Protein AF-0000000074486504 (afdb_homodimer)

Organism: Spizellomyces punctatus (strain DAOM BR117) (NCBI:txid645134)

Radius of gyration: 18.87 Å; Cα contacts (8 Å, |Δi|>4): 746; chains: 2; bounding box: 48×50×48 Å

Foldseek 3Di:
DDDDCVPDAAQEDEDEWQDVVQQVCCCCVLVNKDFLAKDDDVVQQKIKTKIAPPDDPCSSPDDRVSSVVVSRPDHGIYIYMYRPPSNPDPPNPFDDQQPDPVHDHAAEEDADAALQVSVVSNVVVPWAWPAHQPDDDHHQKTWTAGPRGHIYIYHHPPD/DDDDCVPDAAQEDEDEWQDVVQQVCCCCVLVNKDFLAKDDDVVQQKIKTKIAPPDDPCSSPDDRVSSVVVSRPDHGIYIYMYRPPSNPDPPNPFDDQQPDPVHDHAAEEDADAALQVSVVSNVVVPWAWPAHQPDDDHHQKTWTAGPRGHIYIYHHPPD

InterPro domains:
  IPR004360 Glyoxalase/fosfomycin resistance/dioxygenase domain [PF00903] (10-154)
  IPR004361 Glyoxalase I [TIGR00068] (10-156)
  IPR018146 Glyoxalase I, conserved site [PS00934] (12-33)
  IPR029068 Glyoxalase/Bleomycin resistance protein/Dihydroxybiphenyl dioxygenase [G3DSA:3.10.180.10] (1-157)
  IPR029068 Glyoxalase/Bleomycin resistance protein/Dihydroxybiphenyl dioxygenase [SSF54593] (7-155)
  IPR037523 Vicinal oxygen chelate (VOC), core domain [PS51819] (9-157)

Nearest PDB structures (foldseek):
  7wsz-assembly1_B  TM=8.919E-01  e=3.543E-24  Homo sapiens
  4x2a-assembly1_A  TM=8.991E-01  e=7.669E-24  Mus musculus
  4kyh-assembly1_A  TM=8.875E-01  e=1.283E-23  Mus musculus
  1bh5-assembly1_B  TM=8.960E-01  e=2.777E-23  Homo sapiens
  7vq6-assembly1_A  TM=9.100E-01  e=8.965E-22  Gossypium hirsutum

Structure (mmCIF, N/CA/C/O backbone):
data_AF-0000000074486504-model_v1
#
loop_
_entity.id
_entity.type
_entity.pdbx_description
1 polymer 'lactoylglutathione lyase'
#
loop_
_atom_site.group_PDB
_atom_site.id
_atom_site.type_symbol
_atom_site.label_atom_id
_atom_site.label_alt_id
_atom_site.label_comp_id
_atom_site.label_asym_id
_atom_site.label_entity_id
_atom_site.label_seq_id
_atom_site.pdbx_PDB_ins_code
_atom_site.Cartn_x
_atom_site.Cartn_y
_atom_site.Cartn_z
_atom_site.occupancy
_atom_site.B_iso_or_equiv
_atom_site.auth_seq_id
_atom_site.auth_comp_id
_atom_site.auth_asym_id
_atom_site.auth_atom_id
_atom_site.pdbx_PDB_model_num
ATOM 1 N N . MET A 1 1 ? -18.547 7.516 21.516 1 66 1 MET A N 1
ATOM 2 C CA . MET A 1 1 ? -17.25 7.48 22.188 1 66 1 MET A CA 1
ATOM 3 C C . MET A 1 1 ? -16.156 8.023 21.266 1 66 1 MET A C 1
ATOM 5 O O . MET A 1 1 ? -16.312 8.039 20.047 1 66 1 MET A O 1
ATOM 9 N N . ALA A 1 2 ? -15.117 8.672 21.828 1 89.75 2 ALA A N 1
ATOM 10 C CA . ALA A 1 2 ? -14.039 9.328 21.094 1 89.75 2 ALA A CA 1
ATOM 11 C C . ALA A 1 2 ? -13.102 8.305 20.453 1 89.75 2 ALA A C 1
ATOM 13 O O . ALA A 1 2 ? -12.938 7.199 20.984 1 89.75 2 ALA A O 1
ATOM 14 N N . THR A 1 3 ? -12.82 8.328 19.188 1 96.44 3 THR A N 1
ATOM 15 C CA . THR A 1 3 ? -11.828 7.508 18.5 1 96.44 3 THR A CA 1
ATOM 16 C C . THR A 1 3 ? -10.422 7.883 18.938 1 96.44 3 THR A C 1
ATOM 18 O O . THR A 1 3 ? -10.188 9 19.406 1 96.44 3 THR A O 1
ATOM 21 N N . ASP A 1 4 ? -9.484 6.93 18.984 1 97.38 4 ASP A N 1
ATOM 22 C CA . ASP A 1 4 ? -8.086 7.148 19.328 1 97.38 4 ASP A CA 1
ATOM 23 C C . ASP A 1 4 ? -7.172 6.863 18.141 1 97.38 4 ASP A C 1
ATOM 25 O O . ASP A 1 4 ? -6.793 5.715 17.891 1 97.38 4 ASP A O 1
ATOM 29 N N . PRO A 1 5 ? -6.703 7.859 17.406 1 96.44 5 PRO A N 1
ATOM 30 C CA . PRO A 1 5 ? -5.906 7.68 16.188 1 96.44 5 PRO A CA 1
ATOM 31 C C . PRO A 1 5 ? -4.609 6.91 16.438 1 96.44 5 PRO A C 1
ATOM 33 O O . PRO A 1 5 ? -4.059 6.301 15.516 1 96.44 5 PRO A O 1
ATOM 36 N N . SER A 1 6 ? -4.125 6.879 17.641 1 95.12 6 SER A N 1
ATOM 37 C CA . SER A 1 6 ? -2.889 6.164 17.938 1 95.12 6 SER A CA 1
ATOM 38 C C . SER A 1 6 ? -3.082 4.652 17.828 1 95.12 6 SER A C 1
ATOM 40 O O . SER A 1 6 ? -2.107 3.898 17.797 1 95.12 6 SER A O 1
ATOM 42 N N . THR A 1 7 ? -4.328 4.203 17.734 1 96.62 7 THR A N 1
ATOM 43 C CA . THR A 1 7 ? -4.613 2.777 17.641 1 96.62 7 THR A CA 1
ATOM 44 C C . THR A 1 7 ? -4.855 2.367 16.188 1 96.62 7 THR A C 1
ATOM 46 O O . THR A 1 7 ? -5.059 1.186 15.898 1 96.62 7 THR A O 1
ATOM 49 N N . TYR A 1 8 ? -4.91 3.354 15.281 1 98.56 8 TYR A N 1
ATOM 50 C CA . TYR A 1 8 ? -5.156 3.049 13.875 1 98.56 8 TYR A CA 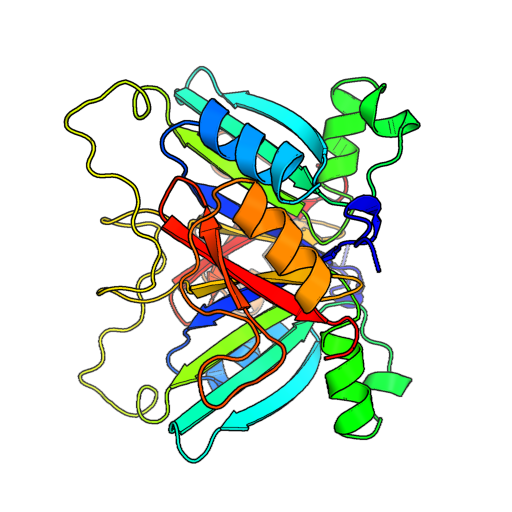1
ATOM 51 C C . TYR A 1 8 ? -4.016 2.221 13.289 1 98.56 8 TYR A C 1
ATOM 53 O O . TYR A 1 8 ? -2.916 2.189 13.844 1 98.56 8 TYR A O 1
ATOM 61 N N . GLU A 1 9 ? -4.309 1.495 12.188 1 98.56 9 GLU A N 1
ATOM 62 C CA . GLU A 1 9 ? -3.303 0.695 11.492 1 98.56 9 GLU A CA 1
ATOM 63 C C . GLU A 1 9 ? -3.457 0.805 9.977 1 98.56 9 GLU A C 1
ATOM 65 O O . GLU A 1 9 ? -4.578 0.841 9.461 1 98.56 9 GLU A O 1
ATOM 70 N N . PHE A 1 10 ? -2.334 0.938 9.305 1 98.88 10 PHE A N 1
ATOM 71 C CA . PHE A 1 10 ? -2.328 0.818 7.852 1 98.88 10 PHE A CA 1
ATOM 72 C C . PHE A 1 10 ? -2.469 -0.639 7.426 1 98.88 10 PHE A C 1
ATOM 74 O O . PHE A 1 10 ? -1.497 -1.396 7.461 1 98.88 10 PHE A O 1
ATOM 81 N N . ASN A 1 11 ? -3.643 -0.985 6.957 1 98.88 11 ASN A N 1
ATOM 82 C CA . ASN A 1 11 ? -3.984 -2.391 6.758 1 98.88 11 ASN A CA 1
ATOM 83 C C . ASN A 1 11 ? -3.576 -2.873 5.371 1 98.88 11 ASN A C 1
ATOM 85 O O . ASN A 1 11 ? -2.795 -3.818 5.242 1 98.88 11 ASN A O 1
ATOM 89 N N . HIS A 1 12 ? -4.066 -2.186 4.359 1 98.94 12 HIS A N 1
ATOM 90 C CA . HIS A 1 12 ? -3.84 -2.812 3.061 1 98.94 12 HIS A CA 1
ATOM 91 C C . HIS A 1 12 ? -3.691 -1.766 1.962 1 98.94 12 HIS A C 1
ATOM 93 O O . HIS A 1 12 ? -4.035 -0.599 2.16 1 98.94 12 HIS A O 1
ATOM 99 N N . THR A 1 13 ? -3.111 -2.174 0.871 1 98.94 13 THR A N 1
ATOM 100 C CA . THR A 1 13 ? -3.078 -1.508 -0.426 1 98.94 13 THR A CA 1
ATOM 101 C C . THR A 1 13 ? -3.857 -2.309 -1.466 1 98.94 13 THR A C 1
ATOM 103 O O . THR A 1 13 ? -3.715 -3.529 -1.551 1 98.94 13 THR A O 1
ATOM 106 N N . MET A 1 14 ? -4.707 -1.582 -2.195 1 98.94 14 MET A N 1
ATOM 107 C CA . MET A 1 14 ? -5.543 -2.268 -3.178 1 98.94 14 MET A CA 1
ATOM 108 C C . MET A 1 14 ? -5.188 -1.825 -4.594 1 98.94 14 MET A C 1
ATOM 110 O O . MET A 1 14 ? -5.059 -0.63 -4.863 1 98.94 14 MET A O 1
ATOM 114 N N . TYR A 1 15 ? -4.914 -2.742 -5.484 1 98.88 15 TYR A N 1
ATOM 115 C CA . TYR A 1 15 ? -4.926 -2.414 -6.906 1 98.88 15 TYR A CA 1
ATOM 116 C C . TYR A 1 15 ? -5.629 -3.5 -7.711 1 98.88 15 TYR A C 1
ATOM 118 O O . TYR A 1 15 ? -5.809 -4.621 -7.23 1 98.88 15 TYR A O 1
ATOM 126 N N . ARG A 1 16 ? -6.117 -3.125 -8.859 1 98.94 16 ARG A N 1
ATOM 127 C CA . ARG A 1 16 ? -6.898 -3.979 -9.75 1 98.94 16 ARG A CA 1
ATOM 128 C C . ARG A 1 16 ? -5.992 -4.855 -10.609 1 98.94 16 ARG A C 1
ATOM 130 O O . ARG A 1 16 ? -4.938 -4.406 -11.062 1 98.94 16 ARG A O 1
ATOM 137 N N . VAL A 1 17 ? -6.453 -6.066 -10.844 1 98.88 17 VAL A N 1
ATOM 138 C CA . VAL A 1 17 ? -5.668 -6.984 -11.664 1 98.88 17 VAL A CA 1
ATOM 139 C C . VAL A 1 17 ? -6.551 -7.578 -12.766 1 98.88 17 VAL A C 1
ATOM 141 O O . VAL A 1 17 ? -7.754 -7.758 -12.57 1 98.88 17 VAL A O 1
ATOM 144 N N . LYS A 1 18 ? -5.961 -7.922 -13.844 1 98.56 18 LYS A N 1
ATOM 145 C CA . LYS A 1 18 ? -6.66 -8.43 -15.023 1 98.56 18 LYS A CA 1
ATOM 146 C C . LYS A 1 18 ? -7.086 -9.883 -14.82 1 98.56 18 LYS A C 1
ATOM 148 O O . LYS A 1 18 ? -8.25 -10.227 -15.039 1 98.56 18 LYS A O 1
ATOM 153 N N . ASP A 1 19 ? -6.16 -10.75 -14.477 1 98.56 19 ASP A N 1
ATOM 154 C CA . ASP A 1 19 ? -6.344 -12.188 -14.289 1 98.56 19 ASP A CA 1
ATOM 155 C C . ASP A 1 19 ? -5.922 -12.617 -12.883 1 98.56 19 ASP A C 1
ATOM 157 O O . ASP A 1 19 ? -4.727 -12.703 -12.586 1 98.56 19 ASP A O 1
ATOM 161 N N . PRO A 1 20 ? -6.855 -12.914 -12.023 1 98.62 20 PRO A N 1
ATOM 162 C CA . PRO A 1 20 ? -6.52 -13.219 -10.633 1 98.62 20 PRO A CA 1
ATOM 163 C C . PRO A 1 20 ? -5.707 -14.508 -10.484 1 98.62 20 PRO A C 1
ATOM 165 O O . PRO A 1 20 ? -4.922 -14.641 -9.547 1 98.62 20 PRO A O 1
ATOM 168 N N . LYS A 1 21 ? -5.891 -15.453 -11.391 1 98.62 21 LYS A N 1
ATOM 169 C CA . LYS A 1 21 ? -5.086 -16.672 -11.32 1 98.62 21 LYS A CA 1
ATOM 170 C C . LYS A 1 21 ? -3.602 -16.359 -11.484 1 98.62 21 LYS A C 1
ATOM 172 O O . LYS A 1 21 ? -2.771 -16.812 -10.695 1 98.62 21 LYS A O 1
ATOM 177 N N . ALA A 1 22 ? -3.271 -15.594 -12.539 1 98.5 22 ALA A N 1
ATOM 178 C CA . ALA A 1 22 ? -1.885 -15.203 -12.789 1 98.5 22 ALA A CA 1
ATOM 179 C C . ALA A 1 22 ? -1.323 -14.383 -11.633 1 98.5 22 ALA A C 1
ATOM 181 O O . ALA A 1 22 ? -0.19 -14.602 -11.203 1 98.5 22 ALA A O 1
ATOM 182 N N . SER A 1 23 ? -2.104 -13.453 -11.156 1 98.81 23 SER A N 1
ATOM 183 C CA . SER A 1 23 ? -1.636 -12.555 -10.109 1 98.81 23 SER A CA 1
ATOM 184 C C . SER A 1 23 ? -1.439 -13.297 -8.789 1 98.81 23 SER A C 1
ATOM 186 O O . SER A 1 23 ? -0.407 -13.148 -8.133 1 98.81 23 SER A O 1
ATOM 188 N N . VAL A 1 24 ? -2.41 -14.062 -8.398 1 98.88 24 VAL A N 1
ATOM 189 C CA . VAL A 1 24 ? -2.301 -14.797 -7.145 1 98.88 24 VAL A CA 1
ATOM 190 C C . VAL A 1 24 ? -1.122 -15.766 -7.215 1 98.88 24 VAL A C 1
ATOM 192 O O . VAL A 1 24 ? -0.376 -15.914 -6.242 1 98.88 24 VAL A O 1
ATOM 195 N N . ASP A 1 25 ? -0.947 -16.438 -8.359 1 98.69 25 ASP A N 1
ATOM 196 C CA . ASP A 1 25 ? 0.207 -17.312 -8.539 1 98.69 25 ASP A CA 1
ATOM 197 C C . ASP A 1 25 ? 1.514 -16.547 -8.352 1 98.69 25 ASP A C 1
ATOM 199 O O . ASP A 1 25 ? 2.422 -17.016 -7.664 1 98.69 25 ASP A O 1
ATOM 203 N N . PHE A 1 26 ? 1.629 -15.391 -8.93 1 98.88 26 PHE A N 1
ATOM 204 C CA . PHE A 1 26 ? 2.83 -14.578 -8.82 1 98.88 26 PHE A CA 1
ATOM 205 C C . PHE A 1 26 ? 3.115 -14.219 -7.367 1 98.88 26 PHE A C 1
ATOM 207 O O . PHE A 1 26 ? 4.215 -14.461 -6.867 1 98.88 26 PHE A O 1
ATOM 214 N N . TYR A 1 27 ? 2.164 -13.68 -6.648 1 98.88 27 TYR A N 1
ATOM 215 C CA . TYR A 1 27 ? 2.393 -13.141 -5.312 1 98.88 27 TYR A CA 1
ATOM 216 C C . TYR A 1 27 ? 2.586 -14.266 -4.297 1 98.88 27 TYR A C 1
ATOM 218 O O . TYR A 1 27 ? 3.275 -14.086 -3.291 1 98.88 27 TYR A O 1
ATOM 226 N N . THR A 1 28 ? 1.997 -15.445 -4.566 1 98.62 28 THR A N 1
ATOM 227 C CA . THR A 1 28 ? 2.154 -16.547 -3.619 1 98.62 28 THR A CA 1
ATOM 228 C C . THR A 1 28 ? 3.381 -17.375 -3.963 1 98.62 28 THR A C 1
ATOM 230 O O . THR A 1 28 ? 4.246 -17.594 -3.113 1 98.62 28 THR A O 1
ATOM 233 N N . GLN A 1 29 ? 3.562 -17.734 -5.246 1 98 29 GLN A N 1
ATOM 234 C CA . GLN A 1 29 ? 4.605 -18.672 -5.629 1 98 29 GLN A CA 1
ATOM 235 C C . GLN A 1 29 ? 5.934 -17.969 -5.863 1 98 29 GLN A C 1
ATOM 237 O O . GLN A 1 29 ? 6.996 -18.484 -5.512 1 98 29 GLN A O 1
ATOM 242 N N . LYS A 1 30 ? 5.855 -16.828 -6.449 1 97.94 30 LYS A N 1
ATOM 243 C CA . LYS A 1 30 ? 7.102 -16.125 -6.762 1 97.94 30 LYS A CA 1
ATOM 244 C C . LYS A 1 30 ? 7.539 -15.234 -5.605 1 97.94 30 LYS A C 1
ATOM 246 O O . LYS A 1 30 ? 8.719 -15.219 -5.234 1 97.94 30 LYS A O 1
ATOM 251 N N . LEU A 1 31 ? 6.609 -14.531 -4.93 1 98.5 31 LEU A N 1
ATOM 252 C CA . LEU A 1 31 ? 7.008 -13.57 -3.908 1 98.5 31 LEU A CA 1
ATOM 253 C C . LEU A 1 31 ? 6.848 -14.164 -2.512 1 98.5 31 LEU A C 1
ATOM 255 O O . LEU A 1 31 ? 7.348 -13.602 -1.534 1 98.5 31 LEU A O 1
ATOM 259 N N . GLY A 1 32 ? 6.07 -15.203 -2.4 1 98.31 32 GLY A N 1
ATOM 260 C CA . GLY A 1 32 ? 6.082 -15.93 -1.143 1 98.31 32 GLY A CA 1
ATOM 261 C C . GLY A 1 32 ? 4.961 -15.531 -0.206 1 98.31 32 GLY A C 1
ATOM 262 O O . GLY A 1 32 ? 4.941 -15.93 0.96 1 98.31 32 GLY A O 1
ATOM 263 N N . MET A 1 33 ? 3.992 -14.758 -0.625 1 98.75 33 MET A N 1
ATOM 264 C CA . MET A 1 33 ? 2.852 -14.414 0.219 1 98.75 33 MET A CA 1
ATOM 265 C C . MET A 1 33 ? 1.905 -15.602 0.363 1 98.75 33 MET A C 1
ATOM 267 O O . MET A 1 33 ? 2.01 -16.578 -0.382 1 98.75 33 MET A O 1
ATOM 271 N N . SER A 1 34 ? 1.036 -15.461 1.319 1 98.75 34 SER A N 1
ATOM 272 C CA . SER A 1 34 ? -0.093 -16.375 1.463 1 98.75 34 SER A CA 1
ATOM 273 C C . SER A 1 34 ? -1.41 -15.68 1.13 1 98.75 34 SER A C 1
ATOM 275 O O . SER A 1 34 ? -1.62 -14.523 1.503 1 98.75 34 SER A O 1
ATOM 277 N N . LEU A 1 35 ? -2.242 -16.375 0.415 1 98.75 35 LEU A N 1
ATOM 278 C CA . LEU A 1 35 ? -3.619 -15.914 0.267 1 98.75 35 LEU A CA 1
ATOM 279 C C . LEU A 1 35 ? -4.406 -16.141 1.553 1 98.75 35 LEU A C 1
ATOM 281 O O . LEU A 1 35 ? -4.617 -17.281 1.962 1 98.75 35 LEU A O 1
ATOM 285 N N . ILE A 1 36 ? -4.836 -15.125 2.211 1 98.81 36 ILE A N 1
ATOM 286 C CA . ILE A 1 36 ? -5.586 -15.234 3.457 1 98.81 36 ILE A CA 1
ATOM 287 C C . ILE A 1 36 ? -7.035 -15.617 3.156 1 98.81 36 ILE A C 1
ATOM 289 O O . ILE A 1 36 ? -7.578 -16.531 3.768 1 98.81 36 ILE A O 1
ATOM 293 N N . VAL A 1 37 ? -7.668 -14.859 2.195 1 98.81 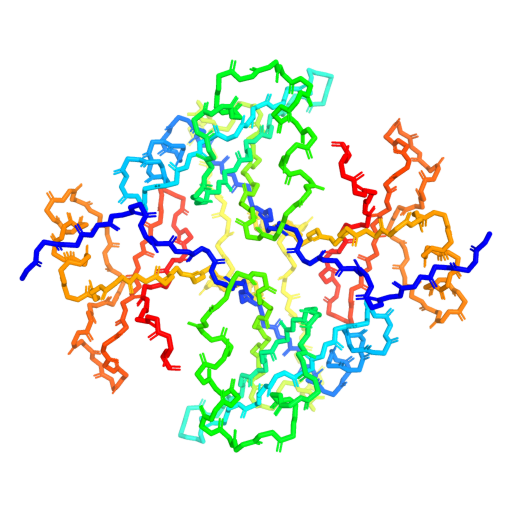37 VAL A N 1
ATOM 294 C CA . VAL A 1 37 ? -9.086 -15.07 1.931 1 98.81 37 VAL A CA 1
ATOM 295 C C . VAL A 1 37 ? -9.453 -14.461 0.58 1 98.81 37 VAL A C 1
ATOM 297 O O . VAL A 1 37 ? -8.859 -13.469 0.154 1 98.81 37 VAL A O 1
ATOM 300 N N . LYS A 1 38 ? -10.305 -15.07 -0.114 1 98.81 38 LYS A N 1
ATOM 301 C CA . LYS A 1 38 ? -11 -14.562 -1.292 1 98.81 38 LYS A CA 1
ATOM 302 C C . LYS A 1 38 ? -12.453 -14.227 -0.972 1 98.81 38 LYS A C 1
ATOM 304 O O . LYS A 1 38 ? -13.148 -15.016 -0.335 1 98.81 38 LYS A O 1
ATOM 309 N N . ILE A 1 39 ? -12.898 -13.07 -1.367 1 98.56 39 ILE A N 1
ATOM 310 C CA . ILE A 1 39 ? -14.281 -12.656 -1.17 1 98.56 39 ILE A CA 1
ATOM 311 C C . ILE A 1 39 ? -14.922 -12.336 -2.52 1 98.56 39 ILE A C 1
ATOM 313 O O . ILE A 1 39 ? -14.391 -11.531 -3.287 1 98.56 39 ILE A O 1
ATOM 317 N N . ASP A 1 40 ? -16.047 -12.906 -2.783 1 98.56 40 ASP A N 1
ATOM 318 C CA . ASP A 1 40 ? -16.781 -12.688 -4.027 1 98.56 40 ASP A CA 1
ATOM 319 C C . ASP A 1 40 ? -17.969 -11.75 -3.807 1 98.56 40 ASP A C 1
ATOM 321 O O . ASP A 1 40 ? -18.703 -11.898 -2.83 1 98.56 40 ASP A O 1
ATOM 325 N N . PHE A 1 41 ? -18.047 -10.805 -4.668 1 97.75 41 PHE A N 1
ATOM 326 C CA . PHE A 1 41 ? -19.219 -9.938 -4.742 1 97.75 41 PHE A CA 1
ATOM 327 C C . PHE A 1 41 ? -20 -10.188 -6.027 1 97.75 41 PHE A C 1
ATOM 329 O O . PHE A 1 41 ? -19.766 -9.523 -7.039 1 97.75 41 PHE A O 1
ATOM 336 N N . GLU A 1 42 ? -20.938 -11.016 -5.949 1 97.5 42 GLU A N 1
ATOM 337 C CA . GLU A 1 42 ? -21.609 -11.562 -7.121 1 97.5 42 GLU A CA 1
ATOM 338 C C . GLU A 1 42 ? -22.406 -10.477 -7.852 1 97.5 42 GLU A C 1
ATOM 340 O O . GLU A 1 42 ? -22.359 -10.383 -9.078 1 97.5 42 GLU A O 1
ATOM 345 N N . GLU A 1 43 ? -23.125 -9.703 -7.078 1 96.69 43 GLU A N 1
ATOM 346 C CA . GLU A 1 43 ? -23.969 -8.68 -7.684 1 96.69 43 GLU A CA 1
ATOM 347 C C . GLU A 1 43 ? -23.141 -7.641 -8.438 1 96.69 43 GLU A C 1
ATOM 349 O O . GLU A 1 43 ? -23.531 -7.203 -9.523 1 96.69 43 GLU A O 1
ATOM 354 N N . ALA A 1 44 ? -22.094 -7.285 -7.859 1 96.75 44 ALA A N 1
ATOM 355 C CA . ALA A 1 44 ? -21.234 -6.262 -8.453 1 96.75 44 ALA A CA 1
ATOM 356 C C . ALA A 1 44 ? -20.203 -6.887 -9.391 1 96.75 44 ALA A C 1
ATOM 358 O O . ALA A 1 44 ? -19.453 -6.176 -10.047 1 96.75 44 ALA A O 1
ATOM 359 N N . LYS A 1 45 ? -20.094 -8.156 -9.398 1 98.19 45 LYS A N 1
ATOM 360 C CA . LYS A 1 45 ? -19.281 -8.953 -10.312 1 98.19 45 LYS A CA 1
ATOM 361 C C . LYS A 1 45 ? -17.797 -8.641 -10.148 1 98.19 45 LYS A C 1
ATOM 363 O O . LYS A 1 45 ? -17.109 -8.336 -11.125 1 98.19 45 LYS A O 1
ATOM 368 N N . PHE A 1 46 ? -17.344 -8.766 -8.961 1 98.69 46 PHE A N 1
ATOM 369 C CA . PHE A 1 46 ? -15.914 -8.68 -8.719 1 98.69 46 PHE A CA 1
ATOM 370 C C . PHE A 1 46 ? -15.516 -9.531 -7.516 1 98.69 46 PHE A C 1
ATOM 372 O O . PHE A 1 46 ? -16.375 -9.961 -6.742 1 98.69 46 PHE A O 1
ATOM 379 N N . SER A 1 47 ? -14.227 -9.852 -7.414 1 98.88 47 SER A N 1
ATOM 380 C CA . SER A 1 47 ? -13.641 -10.602 -6.305 1 98.88 47 SER A CA 1
ATOM 381 C C . SER A 1 47 ? -12.461 -9.852 -5.695 1 98.88 47 SER A C 1
ATOM 383 O O . SER A 1 47 ? -11.75 -9.133 -6.398 1 98.88 47 SER A O 1
ATOM 385 N N . LEU A 1 48 ? -12.328 -10.062 -4.418 1 98.94 48 LEU A N 1
ATOM 386 C CA . LEU A 1 48 ? -11.18 -9.539 -3.686 1 98.94 48 LEU A CA 1
ATOM 387 C C . LEU A 1 48 ? -10.297 -10.672 -3.178 1 98.94 48 LEU A C 1
ATOM 389 O O . LEU A 1 48 ? -10.805 -11.688 -2.695 1 98.94 48 LEU A O 1
ATOM 393 N N . TYR A 1 49 ? -9.039 -10.547 -3.369 1 98.94 49 TYR A N 1
ATOM 394 C CA . TYR A 1 49 ? -8.031 -11.453 -2.834 1 98.94 49 TYR A CA 1
ATOM 395 C C . TYR A 1 49 ? -7.117 -10.734 -1.846 1 98.94 49 TYR A C 1
ATOM 397 O O . TYR A 1 49 ? -6.441 -9.766 -2.203 1 98.94 49 TYR A O 1
ATOM 405 N N . PHE A 1 50 ? -7.102 -11.148 -0.596 1 98.94 50 PHE A N 1
ATOM 406 C CA . PHE A 1 50 ? -6.246 -10.562 0.427 1 98.94 50 PHE A CA 1
ATOM 407 C C . PHE A 1 50 ? -5.047 -11.453 0.713 1 98.94 50 PHE A C 1
ATOM 409 O O . PHE A 1 50 ? -5.207 -12.617 1.077 1 98.94 50 PHE A O 1
ATOM 416 N N . LEU A 1 51 ? -3.84 -10.891 0.53 1 98.94 51 LEU A N 1
ATOM 417 C CA . LEU A 1 51 ? -2.598 -11.641 0.684 1 98.94 51 LEU A CA 1
ATOM 418 C C . LEU A 1 51 ? -1.676 -10.961 1.691 1 98.94 51 LEU A C 1
ATOM 420 O O . LEU A 1 51 ? -1.686 -9.734 1.821 1 98.94 51 LEU A O 1
ATOM 424 N N . ALA A 1 52 ? -0.866 -11.734 2.342 1 98.88 52 ALA A N 1
ATOM 425 C CA . ALA A 1 52 ? 0.111 -11.188 3.279 1 98.88 52 ALA A CA 1
ATOM 426 C C . ALA A 1 52 ? 1.244 -12.172 3.533 1 98.88 52 ALA A C 1
ATOM 428 O O . ALA A 1 52 ? 1.182 -13.328 3.094 1 98.88 52 ALA A O 1
ATOM 429 N N . TYR A 1 53 ? 2.285 -11.648 4.082 1 98.81 53 TYR A N 1
ATOM 430 C CA . TYR A 1 53 ? 3.363 -12.5 4.582 1 98.81 53 TYR A CA 1
ATOM 431 C C . TYR A 1 53 ? 3.098 -12.93 6.02 1 98.81 53 TYR A C 1
ATOM 433 O O . TYR A 1 53 ? 2.342 -12.273 6.742 1 98.81 53 TYR A O 1
ATOM 441 N N . GLY A 1 54 ? 3.766 -14.055 6.414 1 97.75 54 GLY A N 1
ATOM 442 C CA . GLY A 1 54 ? 3.777 -14.461 7.809 1 97.75 54 GLY A CA 1
ATOM 443 C C . GLY A 1 54 ? 2.418 -14.906 8.312 1 97.75 54 GLY A C 1
ATOM 444 O O . GLY A 1 54 ? 2.096 -14.719 9.492 1 97.75 54 GLY A O 1
ATOM 445 N N . VAL A 1 55 ? 1.557 -15.406 7.5 1 98.44 55 VAL A N 1
ATOM 446 C CA . VAL A 1 55 ? 0.241 -15.891 7.906 1 98.44 55 VAL A CA 1
ATOM 447 C C . VAL A 1 55 ? 0.378 -17.25 8.578 1 98.44 55 VAL A C 1
ATOM 449 O O . VAL A 1 55 ? 0.845 -18.219 7.965 1 98.44 55 VAL A O 1
ATOM 452 N N . PRO A 1 56 ? -0.074 -17.328 9.812 1 98.19 56 PRO A N 1
ATOM 453 C CA . PRO A 1 56 ? 0.06 -18.609 10.516 1 98.19 56 PRO A CA 1
ATOM 454 C C . PRO A 1 56 ? -0.728 -19.734 9.844 1 98.19 56 PRO A C 1
ATOM 456 O O . PRO A 1 56 ? -1.81 -19.5 9.305 1 98.19 56 PRO A O 1
ATOM 459 N N . LYS A 1 57 ? -0.168 -20.906 9.945 1 97.5 57 LYS A N 1
ATOM 460 C CA . LYS A 1 57 ? -0.841 -22.094 9.398 1 97.5 57 LYS A CA 1
ATOM 461 C C . LYS A 1 57 ? -2.238 -22.25 9.992 1 97.5 57 LYS A C 1
ATOM 463 O O . LYS A 1 57 ? -3.174 -22.641 9.297 1 97.5 57 LYS A O 1
ATOM 468 N N . SER A 1 58 ? -2.359 -21.953 11.273 1 98.38 58 SER A N 1
ATOM 469 C CA . SER A 1 58 ? -3.648 -22.062 11.953 1 98.38 58 SER A CA 1
ATOM 470 C C . SER A 1 58 ? -4.691 -21.156 11.312 1 98.38 58 SER A C 1
ATOM 472 O O . SER A 1 58 ? -5.875 -21.484 11.266 1 98.38 58 SER A O 1
ATOM 474 N N . ILE A 1 59 ? -4.277 -20.016 10.844 1 98.5 59 ILE A N 1
ATOM 475 C CA . ILE A 1 59 ? -5.188 -19.094 10.156 1 98.5 59 ILE A CA 1
ATOM 476 C C . ILE A 1 59 ? -5.504 -19.625 8.766 1 98.5 59 ILE A C 1
ATOM 478 O O . ILE A 1 59 ? -6.656 -19.594 8.32 1 98.5 59 ILE A O 1
ATOM 482 N N . GLN A 1 60 ? -4.48 -20.094 8.039 1 97.25 60 GLN A N 1
ATOM 483 C CA . GLN A 1 60 ? -4.656 -20.594 6.68 1 97.25 60 GLN A CA 1
ATOM 484 C C . GLN A 1 60 ? -5.664 -21.75 6.641 1 97.25 60 GLN A C 1
ATOM 486 O O . GLN A 1 60 ? -6.348 -21.938 5.633 1 97.25 60 GLN A O 1
ATOM 491 N N . GLU A 1 61 ? -5.793 -22.469 7.711 1 98.19 61 GLU A N 1
ATOM 492 C CA . GLU A 1 61 ? -6.676 -23.625 7.785 1 98.19 61 GLU A CA 1
ATOM 493 C C . GLU A 1 61 ? -7.973 -23.297 8.516 1 98.19 61 GLU A C 1
ATOM 495 O O . GLU A 1 61 ? -8.812 -24.172 8.727 1 98.19 61 GLU A O 1
ATOM 500 N N . ALA A 1 62 ? -8.133 -22.078 8.883 1 98.5 62 ALA A N 1
ATOM 501 C CA . ALA A 1 62 ? -9.281 -21.672 9.68 1 98.5 62 ALA A CA 1
ATOM 502 C C . ALA A 1 62 ? -10.516 -21.469 8.805 1 98.5 62 ALA A C 1
ATOM 504 O O . ALA A 1 62 ? -10.469 -21.703 7.594 1 98.5 62 ALA A O 1
ATOM 505 N N . SER A 1 63 ? -11.664 -21.109 9.484 1 98.62 63 SER A N 1
ATOM 506 C CA . SER A 1 63 ? -12.906 -20.828 8.781 1 98.62 63 SER A CA 1
ATOM 507 C C . SER A 1 63 ? -12.797 -19.562 7.938 1 98.62 63 SER A C 1
ATOM 509 O O . SER A 1 63 ? -11.914 -18.734 8.164 1 98.62 63 SER A O 1
ATOM 511 N N . PHE A 1 64 ? -13.633 -19.469 6.977 1 98.25 64 PHE A N 1
ATOM 512 C CA . PHE A 1 64 ? -13.719 -18.266 6.152 1 98.25 64 PHE A CA 1
ATOM 513 C C . PHE A 1 64 ? -13.781 -17.016 7.023 1 98.25 64 PHE A C 1
ATOM 515 O O . PHE A 1 64 ? -13.047 -16.047 6.793 1 98.25 64 PHE A O 1
ATOM 522 N N . GLU A 1 65 ? -14.609 -17.062 8.039 1 98.12 65 GLU A N 1
ATOM 523 C CA . GLU A 1 65 ? -14.82 -15.906 8.891 1 98.12 65 GLU A CA 1
ATOM 524 C C . GLU A 1 65 ? -13.547 -15.539 9.648 1 98.12 65 GLU A C 1
ATOM 526 O O . GLU A 1 65 ? -13.211 -14.359 9.781 1 98.12 65 GLU A O 1
ATOM 531 N N . GLU A 1 66 ? -12.883 -16.531 10.148 1 98.44 66 GLU A N 1
ATOM 532 C CA . GLU A 1 66 ? -11.633 -16.297 10.875 1 98.44 66 GLU A CA 1
ATOM 533 C C . GLU A 1 66 ? -10.562 -15.727 9.945 1 98.44 66 GLU A C 1
ATOM 535 O O . GLU A 1 66 ? -9.82 -14.812 10.336 1 98.44 66 GLU A O 1
ATOM 540 N N . ARG A 1 67 ? -10.461 -16.281 8.758 1 98.75 67 ARG A N 1
ATOM 541 C CA . ARG A 1 67 ? -9.5 -15.781 7.773 1 98.75 67 ARG A CA 1
ATOM 542 C C . ARG A 1 67 ? -9.82 -14.344 7.371 1 98.75 67 ARG A C 1
ATOM 544 O O . ARG A 1 67 ? -8.93 -13.5 7.289 1 98.75 67 ARG A O 1
ATOM 551 N N . ARG A 1 68 ? -11.094 -14.07 7.152 1 98.25 68 ARG A N 1
ATOM 552 C CA . ARG A 1 68 ? -11.523 -12.727 6.789 1 98.25 68 ARG A CA 1
ATOM 553 C C . ARG A 1 68 ? -11.164 -11.727 7.883 1 98.25 68 ARG A C 1
ATOM 555 O O . ARG A 1 68 ? -10.578 -10.672 7.602 1 98.25 68 ARG A O 1
ATOM 562 N N . LYS A 1 69 ? -11.531 -12.078 9.125 1 98.44 69 LYS A N 1
ATOM 563 C CA . LYS A 1 69 ? -11.227 -11.188 10.242 1 98.44 69 LYS A CA 1
ATOM 564 C C . LYS A 1 69 ? -9.727 -10.953 10.367 1 98.44 69 LYS A C 1
ATOM 566 O O . LYS A 1 69 ? -9.281 -9.844 10.648 1 98.44 69 LYS A O 1
ATOM 571 N N . TYR A 1 70 ? -8.961 -12 10.148 1 98.75 70 TYR A N 1
ATOM 572 C CA . TYR A 1 70 ? -7.508 -11.922 10.258 1 98.75 70 TYR A CA 1
ATOM 573 C C . TYR A 1 70 ? -6.938 -10.961 9.227 1 98.75 70 TYR A C 1
ATOM 575 O O . TYR A 1 70 ? -6.023 -10.188 9.523 1 98.75 70 TYR A O 1
ATOM 583 N N . ALA A 1 71 ? -7.492 -10.93 8 1 98.75 71 ALA A N 1
ATOM 584 C CA . ALA A 1 71 ? -7.016 -10.055 6.934 1 98.75 71 ALA A CA 1
ATOM 585 C C . ALA A 1 71 ? -7.117 -8.586 7.344 1 98.75 71 ALA A C 1
ATOM 587 O O . ALA A 1 71 ? -6.305 -7.762 6.926 1 98.75 71 ALA A O 1
ATOM 588 N N . PHE A 1 72 ? -8.102 -8.289 8.188 1 98.62 72 PHE A N 1
ATOM 589 C CA . PHE A 1 72 ? -8.352 -6.91 8.578 1 98.62 72 PHE A CA 1
ATOM 590 C C . PHE A 1 72 ? -7.895 -6.664 10.008 1 98.62 72 PHE A C 1
ATOM 592 O O . PHE A 1 72 ? -8.445 -5.809 10.703 1 98.62 72 PHE A O 1
ATOM 599 N N . SER A 1 73 ? -6.93 -7.418 10.484 1 98.19 73 SER A N 1
ATOM 600 C CA . SER A 1 73 ? -6.461 -7.273 11.859 1 98.19 73 SER A CA 1
ATOM 601 C C . SER A 1 73 ? -4.953 -7.055 11.914 1 98.19 73 SER A C 1
ATOM 603 O O . SER A 1 73 ? -4.336 -7.199 12.969 1 98.19 73 SER A O 1
ATOM 605 N N . ARG A 1 74 ? -4.379 -6.68 10.781 1 98.25 74 ARG A N 1
ATOM 606 C CA . ARG A 1 74 ? -2.928 -6.57 10.711 1 98.25 74 ARG A CA 1
ATOM 607 C C . ARG A 1 74 ? -2.51 -5.566 9.641 1 98.25 74 ARG A C 1
ATOM 609 O O . ARG A 1 74 ? -3.273 -5.281 8.711 1 98.25 74 ARG A O 1
ATOM 616 N N . PRO A 1 75 ? -1.266 -5.016 9.742 1 98.5 75 PRO A N 1
ATOM 617 C CA . PRO A 1 75 ? -0.706 -4.258 8.617 1 98.5 75 PRO A CA 1
ATOM 618 C C . PRO A 1 75 ? -0.132 -5.16 7.531 1 98.5 75 PRO A C 1
ATOM 620 O O . PRO A 1 75 ? -0.014 -6.375 7.727 1 98.5 75 PRO A O 1
ATOM 623 N N . GLY A 1 76 ? 0.214 -4.617 6.449 1 98.56 76 GLY A N 1
ATOM 624 C CA . GLY A 1 76 ? 0.979 -5.305 5.422 1 98.56 76 GLY A CA 1
ATOM 625 C C . GLY A 1 76 ? 0.153 -6.301 4.625 1 98.56 76 GLY A C 1
ATOM 626 O O . GLY A 1 76 ? 0.614 -7.406 4.332 1 98.56 76 GLY A O 1
ATOM 627 N N . VAL A 1 77 ? -1.087 -5.938 4.312 1 98.94 77 VAL A N 1
ATOM 628 C CA . VAL A 1 77 ? -1.965 -6.777 3.504 1 98.94 77 VAL A CA 1
ATOM 629 C C . VAL A 1 77 ? -2.08 -6.199 2.096 1 98.94 77 VAL A C 1
ATOM 631 O O . VAL A 1 77 ? -2.193 -4.98 1.925 1 98.94 77 VAL A O 1
ATOM 634 N N . LEU A 1 78 ? -1.994 -7.043 1.067 1 98.94 78 LEU A N 1
ATOM 635 C CA . LEU A 1 78 ? -2.25 -6.68 -0.323 1 98.94 78 LEU A CA 1
ATOM 636 C C . LEU A 1 78 ? -3.645 -7.121 -0.751 1 98.94 78 LEU A C 1
ATOM 638 O O . LEU A 1 78 ? -4.023 -8.281 -0.557 1 98.94 78 LEU A O 1
ATOM 642 N N . GLU A 1 79 ? -4.395 -6.199 -1.208 1 99 79 GLU A N 1
ATOM 643 C CA . GLU A 1 79 ? -5.715 -6.488 -1.76 1 99 79 GLU A CA 1
ATOM 644 C C . GLU A 1 79 ? -5.707 -6.414 -3.283 1 99 79 GLU A C 1
ATOM 646 O O . GLU A 1 79 ? -5.453 -5.352 -3.855 1 99 79 GLU A O 1
ATOM 651 N N . LEU A 1 80 ? -5.969 -7.527 -3.959 1 98.94 80 LEU A N 1
ATOM 652 C CA . LEU A 1 80 ? -6.141 -7.566 -5.406 1 98.94 80 LEU A CA 1
ATOM 653 C C . LEU A 1 80 ? -7.617 -7.613 -5.777 1 98.94 80 LEU A C 1
ATOM 655 O O . LEU A 1 80 ? -8.367 -8.438 -5.246 1 98.94 80 LEU A O 1
ATOM 659 N N . THR A 1 81 ? -8 -6.738 -6.648 1 98.94 81 THR A N 1
ATOM 660 C CA . THR A 1 81 ? -9.383 -6.695 -7.109 1 98.94 81 THR A CA 1
ATOM 661 C C . THR A 1 81 ? -9.492 -7.211 -8.547 1 98.94 81 THR A C 1
ATOM 663 O O . THR A 1 81 ? -8.82 -6.699 -9.445 1 98.94 81 THR A O 1
ATOM 666 N N . HIS A 1 82 ? -10.305 -8.195 -8.703 1 98.88 82 HIS A N 1
ATOM 667 C CA . HIS A 1 82 ? -10.594 -8.727 -10.023 1 98.88 82 HIS A CA 1
ATOM 668 C C . HIS A 1 82 ? -12.023 -8.391 -10.453 1 98.88 82 HIS A C 1
ATOM 670 O O . HIS A 1 82 ? -12.984 -8.852 -9.828 1 98.88 82 HIS A O 1
ATOM 676 N N . ASN A 1 83 ? -12.156 -7.527 -11.406 1 98.69 83 ASN A N 1
ATOM 677 C CA . ASN A 1 83 ? -13.453 -7.34 -12.047 1 98.69 83 ASN A CA 1
ATOM 678 C C . ASN A 1 83 ? -13.734 -8.43 -13.078 1 98.69 83 ASN A C 1
ATOM 680 O O . ASN A 1 83 ? -12.992 -8.562 -14.062 1 98.69 83 ASN A O 1
ATOM 684 N N . TRP A 1 84 ? -14.773 -9.133 -12.812 1 98.5 84 TRP A N 1
ATOM 685 C CA . TRP A 1 84 ? -15.055 -10.328 -13.602 1 98.5 84 TRP A CA 1
ATOM 686 C C . TRP A 1 84 ? -15.102 -9.992 -15.094 1 98.5 84 TRP A C 1
ATOM 688 O O . TRP A 1 84 ? -15.672 -8.969 -15.484 1 98.5 84 TRP A O 1
ATOM 698 N N . GLY A 1 85 ? -14.508 -10.852 -15.93 1 98.25 85 GLY A N 1
ATOM 699 C CA . GLY A 1 85 ? -14.562 -10.695 -17.375 1 98.25 85 GLY A CA 1
ATOM 700 C C . GLY A 1 85 ? -13.281 -10.141 -17.969 1 98.25 85 GLY A C 1
ATOM 701 O O . GLY A 1 85 ? -12.992 -10.352 -19.141 1 98.25 85 GLY A O 1
ATOM 702 N N . THR A 1 86 ? -12.5 -9.438 -17.156 1 97.94 86 THR A N 1
ATOM 703 C CA . THR A 1 86 ? -11.281 -8.828 -17.688 1 97.94 86 THR A CA 1
ATOM 704 C C . THR A 1 86 ? -10.289 -9.891 -18.141 1 97.94 86 THR A C 1
ATOM 706 O O . THR A 1 86 ? -9.539 -9.68 -19.094 1 97.94 86 THR A O 1
ATOM 709 N N . GLU A 1 87 ? -10.211 -11.023 -17.516 1 96.88 87 GLU A N 1
ATOM 710 C CA . GLU A 1 87 ? -9.227 -12.062 -17.781 1 96.88 87 GLU A CA 1
ATOM 711 C C . GLU A 1 87 ? -9.492 -12.727 -19.141 1 96.88 87 GLU A C 1
ATOM 713 O O . GLU A 1 87 ? -8.594 -13.352 -19.719 1 96.88 87 GLU A O 1
ATOM 718 N N . THR A 1 88 ? -10.695 -12.602 -19.656 1 96.62 88 THR A N 1
ATOM 719 C CA . THR A 1 88 ? -11.055 -13.281 -20.891 1 96.62 88 THR A CA 1
ATOM 720 C C . THR A 1 88 ? -11.375 -12.273 -22 1 96.62 88 THR A C 1
ATOM 722 O O . THR A 1 88 ? -11.75 -12.656 -23.109 1 96.62 88 THR A O 1
ATOM 725 N N . ASP A 1 89 ? -11.352 -11 -21.672 1 96.19 89 ASP A N 1
ATOM 726 C CA . ASP A 1 89 ? -11.641 -9.945 -22.641 1 96.19 89 ASP A CA 1
ATOM 727 C C . ASP A 1 89 ? -10.391 -9.594 -23.438 1 96.19 89 ASP A C 1
ATOM 729 O O . ASP A 1 89 ? -9.516 -8.875 -22.953 1 96.19 89 ASP A O 1
ATOM 733 N N . ASP A 1 90 ? -10.305 -9.906 -24.609 1 93.62 90 ASP A N 1
ATOM 734 C CA . ASP A 1 90 ? -9.148 -9.688 -25.453 1 93.62 90 ASP A CA 1
ATOM 735 C C . ASP A 1 90 ? -8.961 -8.195 -25.75 1 93.62 90 ASP A C 1
ATOM 737 O O . ASP A 1 90 ? -7.883 -7.77 -26.172 1 93.62 90 ASP A O 1
ATOM 741 N N . SER A 1 91 ? -10.031 -7.48 -25.609 1 95.06 91 SER A N 1
ATOM 742 C CA . SER A 1 91 ? -9.969 -6.059 -25.906 1 95.06 91 SER A CA 1
ATOM 743 C C . SER A 1 91 ? -9.492 -5.25 -24.703 1 95.06 91 SER A C 1
ATOM 745 O O . SER A 1 91 ? -9.164 -4.07 -24.828 1 95.06 91 SER A O 1
ATOM 747 N N . PHE A 1 92 ? -9.5 -5.867 -23.578 1 95.94 92 PHE A N 1
ATOM 748 C CA . PHE A 1 92 ? -9.023 -5.191 -22.391 1 95.94 92 PHE A CA 1
ATOM 749 C C . PHE A 1 92 ? -7.512 -5.016 -22.422 1 95.94 92 PHE A C 1
ATOM 751 O O . PHE A 1 92 ? -6.77 -5.996 -22.469 1 95.94 92 PHE A O 1
ATOM 758 N N . GLU A 1 93 ? -7.012 -3.799 -22.375 1 91.94 93 GLU A N 1
ATOM 759 C CA . GLU A 1 93 ? -5.602 -3.469 -22.578 1 91.94 93 GLU A CA 1
ATOM 760 C C . GLU A 1 93 ? -4.805 -3.646 -21.297 1 91.94 93 GLU A C 1
ATOM 762 O O . GLU A 1 93 ? -3.572 -3.576 -21.312 1 91.94 93 GLU A O 1
ATOM 767 N N . GLY A 1 94 ? -5.492 -3.863 -20.234 1 95.62 94 GLY A N 1
ATOM 768 C CA . GLY A 1 94 ? -4.809 -3.988 -18.969 1 95.62 94 GLY A CA 1
ATOM 769 C C . GLY A 1 94 ? -4.953 -2.758 -18.078 1 95.62 94 GLY A C 1
ATOM 770 O O . GLY A 1 94 ? -5.492 -1.739 -18.516 1 95.62 94 GLY A O 1
ATOM 771 N N . TYR A 1 95 ? -4.512 -2.869 -16.906 1 98.12 95 TYR A N 1
ATOM 772 C CA . TYR A 1 95 ? -4.602 -1.776 -15.938 1 98.12 95 TYR A CA 1
ATOM 773 C C . TYR A 1 95 ? -3.365 -0.887 -16 1 98.12 95 TYR A C 1
ATOM 775 O O . TYR A 1 95 ? -2.289 -1.339 -16.406 1 98.12 95 TYR A O 1
ATOM 783 N N . HIS A 1 96 ? -3.627 0.339 -15.672 1 98.38 96 HIS A N 1
ATOM 784 C CA . HIS A 1 96 ? -2.553 1.321 -15.594 1 98.38 96 HIS A CA 1
ATOM 785 C C . HIS A 1 96 ? -1.781 1.191 -14.281 1 98.38 96 HIS A C 1
ATOM 787 O O . HIS A 1 96 ? -2.383 1.082 -13.211 1 98.38 96 HIS A O 1
ATOM 793 N N . THR A 1 97 ? -0.469 1.257 -14.312 1 98.19 97 THR A N 1
ATOM 794 C CA . THR A 1 97 ? 0.354 0.962 -13.148 1 98.19 97 THR A CA 1
ATOM 795 C C . THR A 1 97 ? 0.637 2.232 -12.352 1 98.19 97 THR A C 1
ATOM 797 O O . THR A 1 97 ? 1.123 2.168 -11.219 1 98.19 97 THR A O 1
ATOM 800 N N . GLY A 1 98 ? 0.416 3.35 -13 1 98.44 98 GLY A N 1
ATOM 801 C CA . GLY A 1 98 ? 0.697 4.621 -12.352 1 98.44 98 GLY A CA 1
ATOM 802 C C . GLY A 1 98 ? 2.107 5.121 -12.602 1 98.44 98 GLY A C 1
ATOM 803 O O . GLY A 1 98 ? 2.479 6.203 -12.156 1 98.44 98 GLY A O 1
ATOM 804 N N . ASN A 1 99 ? 2.904 4.363 -13.43 1 98.31 99 ASN A N 1
ATOM 805 C CA . ASN A 1 99 ? 4.309 4.719 -13.625 1 98.31 99 ASN A CA 1
ATOM 806 C C . ASN A 1 99 ? 4.566 5.25 -15.031 1 98.31 99 ASN A C 1
ATOM 808 O O . ASN A 1 99 ? 5.711 5.504 -15.406 1 98.31 99 ASN A O 1
ATOM 812 N N . SER A 1 100 ? 3.57 5.348 -15.844 1 97.19 100 SER A N 1
ATOM 813 C CA . SER A 1 100 ? 3.506 6.145 -17.062 1 97.19 100 SER A CA 1
ATOM 814 C C . SER A 1 100 ? 2.41 7.203 -16.984 1 97.19 100 SER A C 1
ATOM 816 O O . SER A 1 100 ? 1.562 7.152 -16.094 1 97.19 100 SER A O 1
ATOM 818 N N . GLU A 1 101 ? 2.375 8.133 -17.891 1 96.69 101 GLU A N 1
ATOM 819 C CA . GLU A 1 101 ? 1.391 9.203 -17.797 1 96.69 101 GLU A CA 1
ATOM 820 C C . GLU A 1 101 ? -0.028 8.672 -17.969 1 96.69 101 GLU A C 1
ATOM 822 O O . GLU A 1 101 ? -0.272 7.824 -18.828 1 96.69 101 GLU A O 1
ATOM 827 N N . PRO A 1 102 ? -0.976 9.094 -17.266 1 97.62 102 PRO A N 1
ATOM 828 C CA . PRO A 1 102 ? -0.843 10 -16.125 1 97.62 102 PRO A CA 1
ATOM 829 C C . PRO A 1 102 ? -0.328 9.289 -14.867 1 97.62 102 PRO A C 1
ATOM 831 O O . PRO A 1 102 ? -0.85 8.242 -14.492 1 97.62 102 PRO A O 1
ATOM 834 N N . LYS A 1 103 ? 0.624 9.945 -14.164 1 98.25 103 LYS A N 1
ATOM 835 C CA . LYS A 1 103 ? 1.316 9.273 -13.07 1 98.25 103 LYS A CA 1
ATOM 836 C C . LYS A 1 103 ? 0.599 9.508 -11.742 1 98.25 103 LYS A C 1
ATOM 838 O O . LYS A 1 103 ? -0.142 10.477 -11.586 1 98.25 103 LYS A O 1
ATOM 843 N N . GLY A 1 104 ? 0.778 8.633 -10.797 1 98.56 104 GLY A N 1
ATOM 844 C CA . GLY A 1 104 ? 0.27 8.75 -9.445 1 98.56 104 GLY A CA 1
ATOM 845 C C . GLY A 1 104 ? 0.84 7.707 -8.5 1 98.56 104 GLY A C 1
ATOM 846 O O . GLY A 1 104 ? 1.879 7.93 -7.875 1 98.56 104 GLY A O 1
ATOM 847 N N . TYR A 1 105 ? 0.228 6.555 -8.531 1 98.75 105 TYR A N 1
ATOM 848 C CA . TYR A 1 105 ? 0.727 5.398 -7.797 1 98.75 105 TYR A CA 1
ATOM 849 C C . TYR A 1 105 ? 2.08 4.953 -8.336 1 98.75 105 TYR A C 1
ATOM 851 O O . TYR A 1 105 ? 2.354 5.082 -9.531 1 98.75 105 TYR A O 1
ATOM 859 N N . GLY A 1 106 ? 2.918 4.383 -7.445 1 98.81 106 GLY A N 1
ATOM 860 C CA . GLY A 1 106 ? 4.242 3.969 -7.879 1 98.81 106 GLY A CA 1
ATOM 861 C C . GLY A 1 106 ? 4.48 2.479 -7.727 1 98.81 106 GLY A C 1
ATOM 862 O O . GLY A 1 106 ? 4.613 1.763 -8.719 1 98.81 106 GLY A O 1
ATOM 863 N N . HIS A 1 107 ? 4.504 2.045 -6.406 1 98.94 107 HIS A N 1
ATOM 864 C CA . HIS A 1 107 ? 4.898 0.655 -6.199 1 98.94 107 HIS A CA 1
ATOM 865 C C . HIS A 1 107 ? 4.605 0.204 -4.773 1 98.94 107 HIS A C 1
ATOM 867 O O . HIS A 1 107 ? 4.277 1.024 -3.914 1 98.94 107 HIS A O 1
ATOM 873 N N . ILE A 1 108 ? 4.68 -1.114 -4.594 1 98.94 108 ILE A N 1
ATOM 874 C CA . ILE A 1 108 ? 4.844 -1.655 -3.248 1 98.94 108 ILE A CA 1
ATOM 875 C C . ILE A 1 108 ? 6.297 -2.078 -3.037 1 98.94 108 ILE A C 1
ATOM 877 O O . ILE A 1 108 ? 7.027 -2.309 -4 1 98.94 108 ILE A O 1
ATOM 881 N N . GLY A 1 109 ? 6.688 -2.035 -1.791 1 98.94 109 GLY A N 1
ATOM 882 C CA . GLY A 1 109 ? 8.016 -2.484 -1.413 1 98.94 109 GLY A CA 1
ATOM 883 C C . GLY A 1 109 ? 8.008 -3.756 -0.585 1 98.94 109 GLY A C 1
ATOM 884 O O . GLY A 1 109 ? 7.227 -3.877 0.364 1 98.94 109 GLY A O 1
ATOM 885 N N . VAL A 1 110 ? 8.828 -4.684 -0.94 1 98.88 110 VAL A N 1
ATOM 886 C CA . VAL A 1 110 ? 8.984 -5.945 -0.225 1 98.88 110 VAL A CA 1
ATOM 887 C C . VAL A 1 110 ? 10.406 -6.051 0.326 1 98.88 110 VAL A C 1
ATOM 889 O O . VAL A 1 110 ? 11.383 -5.941 -0.423 1 98.88 110 VAL A O 1
ATOM 892 N N . ILE A 1 111 ? 10.422 -6.23 1.597 1 98.75 111 ILE A N 1
ATOM 893 C CA . ILE A 1 111 ? 11.695 -6.453 2.271 1 98.75 111 ILE A CA 1
ATOM 894 C C . ILE A 1 111 ? 12.055 -7.938 2.219 1 98.75 111 ILE A C 1
ATOM 896 O O . ILE A 1 111 ? 11.203 -8.797 2.453 1 98.75 111 ILE A O 1
ATOM 900 N N . VAL A 1 112 ? 13.352 -8.164 1.938 1 98.44 112 VAL A N 1
ATOM 901 C CA . VAL A 1 112 ? 13.805 -9.555 1.867 1 98.44 112 VAL A CA 1
ATOM 902 C C . VAL A 1 112 ? 15.055 -9.727 2.727 1 98.44 112 VAL A C 1
ATOM 904 O O . VAL A 1 112 ? 15.68 -8.75 3.133 1 98.44 112 VAL A O 1
ATOM 907 N N . ASP A 1 113 ? 15.43 -10.977 3.006 1 97.88 113 ASP A N 1
ATOM 908 C CA . ASP A 1 113 ? 16.562 -11.297 3.863 1 97.88 113 ASP A CA 1
ATOM 909 C C . ASP A 1 113 ? 17.891 -11.102 3.119 1 97.88 113 ASP A C 1
ATOM 911 O O . ASP A 1 113 ? 18.922 -10.812 3.734 1 97.88 113 ASP A O 1
ATOM 915 N N . ASP A 1 114 ? 17.875 -11.32 1.794 1 97.38 114 ASP A N 1
ATOM 916 C CA . ASP A 1 114 ? 19.031 -11.18 0.923 1 97.38 114 ASP A CA 1
ATOM 917 C C . ASP A 1 114 ? 18.609 -10.773 -0.488 1 97.38 114 ASP A C 1
ATOM 919 O O . ASP A 1 114 ? 18.062 -11.586 -1.239 1 97.38 114 ASP A O 1
ATOM 923 N N . VAL A 1 115 ? 18.953 -9.555 -0.871 1 98 115 VAL A N 1
ATOM 924 C CA . VAL A 1 115 ? 18.453 -8.992 -2.119 1 98 115 VAL A CA 1
ATOM 925 C C . VAL A 1 115 ? 19.016 -9.773 -3.303 1 98 115 VAL A C 1
ATOM 927 O O . VAL A 1 115 ? 18.266 -10.141 -4.219 1 98 115 VAL A O 1
ATOM 930 N N . ASP A 1 116 ? 20.312 -10.031 -3.291 1 97.5 116 ASP A N 1
ATOM 931 C CA . ASP A 1 116 ? 20.938 -10.734 -4.406 1 97.5 116 ASP A CA 1
ATOM 932 C C . ASP A 1 116 ? 20.344 -12.141 -4.562 1 97.5 116 ASP A C 1
ATOM 934 O O . ASP A 1 116 ? 20.031 -12.562 -5.672 1 97.5 116 ASP A O 1
ATOM 938 N N . ALA A 1 117 ? 20.203 -12.836 -3.49 1 98.19 117 ALA A N 1
ATOM 939 C CA . ALA A 1 117 ? 19.672 -14.188 -3.529 1 98.19 117 ALA A CA 1
ATOM 940 C C . ALA A 1 117 ? 18.203 -14.188 -3.961 1 98.19 117 ALA A C 1
ATOM 942 O O . ALA A 1 117 ? 17.781 -15.055 -4.73 1 98.19 117 ALA A O 1
ATOM 943 N N . ALA A 1 118 ? 17.422 -13.242 -3.396 1 98.44 118 ALA A N 1
ATOM 944 C CA . ALA A 1 118 ? 16.031 -13.125 -3.775 1 98.44 118 ALA A CA 1
ATOM 945 C C . ALA A 1 118 ? 15.883 -12.852 -5.27 1 98.44 118 ALA A C 1
ATOM 947 O O . ALA A 1 118 ? 15.047 -13.469 -5.941 1 98.44 118 ALA A O 1
ATOM 948 N N . CYS A 1 119 ? 16.688 -11.969 -5.797 1 98.06 119 CYS A N 1
ATOM 949 C CA . CYS A 1 119 ? 16.609 -11.609 -7.207 1 98.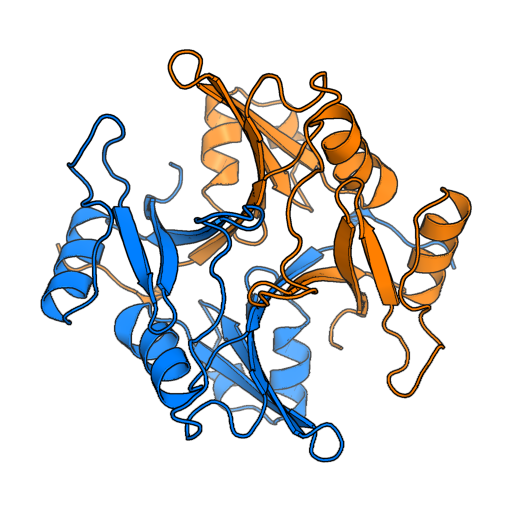06 119 CYS A CA 1
ATOM 950 C C . CYS A 1 119 ? 17.047 -12.773 -8.094 1 98.06 119 CYS A C 1
ATOM 952 O O . CYS A 1 119 ? 16.484 -12.992 -9.164 1 98.06 119 CYS A O 1
ATOM 954 N N . ALA A 1 120 ? 18.062 -13.453 -7.633 1 98 120 ALA A N 1
ATOM 955 C CA . ALA A 1 120 ? 18.484 -14.641 -8.383 1 98 120 ALA A CA 1
ATOM 956 C C . ALA A 1 120 ? 17.344 -15.648 -8.469 1 98 120 ALA A C 1
ATOM 958 O O . ALA A 1 120 ? 17.094 -16.219 -9.539 1 98 120 ALA A O 1
ATOM 959 N N . ARG A 1 121 ? 16.672 -15.875 -7.387 1 98 121 ARG A N 1
ATOM 960 C CA . ARG A 1 121 ? 15.539 -16.781 -7.34 1 98 121 ARG A CA 1
ATOM 961 C C . ARG A 1 121 ? 14.43 -16.328 -8.281 1 98 121 ARG A C 1
ATOM 963 O O . ARG A 1 121 ? 13.883 -17.141 -9.039 1 98 121 ARG A O 1
ATOM 970 N N . LEU A 1 122 ? 14.078 -15.078 -8.258 1 98.38 122 LEU A N 1
ATOM 971 C CA . LEU A 1 122 ? 13.023 -14.523 -9.094 1 98.38 122 LEU A CA 1
ATOM 972 C C . LEU A 1 122 ? 13.398 -14.609 -10.57 1 98.38 122 LEU A C 1
ATOM 974 O O . LEU A 1 122 ? 12.547 -14.898 -11.414 1 98.38 122 LEU A O 1
ATOM 978 N N . GLU A 1 123 ? 14.633 -14.32 -10.828 1 97.12 123 GLU A N 1
ATOM 979 C CA . GLU A 1 123 ? 15.109 -14.414 -12.203 1 97.12 123 GLU A CA 1
ATOM 980 C C . GLU A 1 123 ? 14.984 -15.836 -12.734 1 97.12 123 GLU A C 1
ATOM 982 O O . GLU A 1 123 ? 14.547 -16.047 -13.867 1 97.12 123 GLU A O 1
ATOM 987 N N . GLU A 1 124 ? 15.383 -16.766 -11.961 1 97.44 124 GLU A N 1
ATOM 988 C CA . GLU A 1 124 ? 15.289 -18.172 -12.344 1 97.44 124 GLU A CA 1
ATOM 989 C C . GLU A 1 124 ? 13.844 -18.562 -12.625 1 97.44 124 GLU A C 1
ATOM 991 O O . GLU A 1 124 ? 13.586 -19.438 -13.461 1 97.44 124 GLU A O 1
ATOM 996 N N . GLN A 1 125 ? 12.984 -17.922 -12 1 97.62 125 GLN A N 1
ATOM 997 C CA . GLN A 1 125 ? 11.562 -18.234 -12.125 1 97.62 125 GLN A CA 1
ATOM 998 C C . GLN A 1 125 ? 10.922 -17.422 -13.25 1 97.62 125 GLN A C 1
ATOM 1000 O O . GLN A 1 125 ? 9.703 -17.453 -13.422 1 97.62 125 GLN A O 1
ATOM 1005 N N . GLY A 1 126 ? 11.688 -16.625 -13.898 1 97.56 126 GLY A N 1
ATOM 1006 C CA . GLY A 1 126 ? 11.219 -15.945 -15.102 1 97.56 126 GLY A CA 1
ATOM 1007 C C . GLY A 1 126 ? 10.547 -14.617 -14.812 1 97.56 126 GLY A C 1
ATOM 1008 O O . GLY A 1 126 ? 9.766 -14.117 -15.633 1 97.56 126 GLY A O 1
ATOM 1009 N N . VAL A 1 127 ? 10.781 -14.047 -13.656 1 98.38 127 VAL A N 1
ATOM 1010 C CA . VAL A 1 127 ? 10.188 -12.758 -13.312 1 98.38 127 VAL A CA 1
ATOM 1011 C C . VAL A 1 127 ? 10.906 -11.648 -14.062 1 98.38 127 VAL A C 1
ATOM 1013 O O . VAL A 1 127 ? 12.141 -11.656 -14.18 1 98.38 127 VAL A O 1
ATOM 1016 N N . ASP A 1 128 ? 10.125 -10.664 -14.539 1 97.88 128 ASP A N 1
ATOM 1017 C CA . ASP A 1 128 ? 10.664 -9.547 -15.305 1 97.88 128 ASP A CA 1
ATOM 1018 C C . ASP A 1 128 ? 11.281 -8.5 -14.375 1 97.88 128 ASP A C 1
ATOM 1020 O O . ASP A 1 128 ? 10.648 -8.078 -13.406 1 97.88 128 ASP A O 1
ATOM 1024 N N . PHE A 1 129 ? 12.484 -8.047 -14.727 1 98.44 129 PHE A N 1
ATOM 1025 C CA . PHE A 1 129 ? 13.188 -7.035 -13.953 1 98.44 129 PHE A CA 1
ATOM 1026 C C . PHE A 1 129 ? 13.172 -5.695 -14.68 1 98.44 129 PHE A C 1
ATOM 1028 O O . PHE A 1 129 ? 13.453 -5.629 -15.883 1 98.44 129 PHE A O 1
ATOM 1035 N N . LEU A 1 130 ? 12.797 -4.723 -13.977 1 98 130 LEU A N 1
ATOM 1036 C CA . LEU A 1 130 ? 12.969 -3.352 -14.445 1 98 130 LEU A CA 1
ATOM 1037 C C . LEU A 1 130 ? 14.359 -2.826 -14.086 1 98 130 LEU A C 1
ATOM 1039 O O . LEU A 1 130 ? 14.914 -1.997 -14.812 1 98 130 LEU A O 1
ATOM 1043 N N . LYS A 1 131 ? 14.82 -3.223 -12.898 1 97.25 131 LYS A N 1
ATOM 1044 C CA . LYS A 1 131 ? 16.141 -2.885 -12.359 1 97.25 131 LYS A CA 1
ATOM 1045 C C . LYS A 1 131 ? 16.719 -4.051 -11.57 1 97.25 131 LYS A C 1
ATOM 1047 O O . LYS A 1 131 ? 16.078 -4.586 -10.672 1 97.25 131 LYS A O 1
ATOM 1052 N N . LYS A 1 132 ? 17.906 -4.379 -11.977 1 96.88 132 LYS A N 1
ATOM 1053 C CA . LYS A 1 132 ? 18.609 -5.395 -11.203 1 96.88 132 LYS A CA 1
ATOM 1054 C C . LYS A 1 132 ? 19.312 -4.777 -10 1 96.88 132 LYS A C 1
ATOM 1056 O O . LYS A 1 132 ? 19.562 -3.57 -9.969 1 96.88 132 LYS A O 1
ATOM 1061 N N . PRO A 1 133 ? 19.641 -5.586 -8.984 1 95.25 133 PRO A N 1
ATOM 1062 C CA . PRO A 1 133 ? 20.125 -5.039 -7.715 1 95.25 133 PRO A CA 1
ATOM 1063 C C . PRO A 1 133 ? 21.422 -4.23 -7.883 1 95.25 133 PRO A C 1
ATOM 1065 O O . PRO A 1 133 ? 21.688 -3.314 -7.102 1 95.25 133 PRO A O 1
ATOM 1068 N N . ASN A 1 134 ? 22.156 -4.492 -8.867 1 91.25 134 ASN A N 1
ATOM 1069 C CA . ASN A 1 134 ? 23.438 -3.818 -8.977 1 91.25 134 ASN A CA 1
ATOM 1070 C C . ASN A 1 134 ? 23.484 -2.895 -10.188 1 91.25 134 ASN A C 1
ATOM 1072 O O . ASN A 1 134 ? 24.562 -2.451 -10.594 1 91.25 134 ASN A O 1
ATOM 1076 N N . ASP A 1 135 ? 22.344 -2.605 -10.672 1 91.81 135 ASP A N 1
ATOM 1077 C CA . ASP A 1 135 ? 22.234 -1.65 -11.773 1 91.81 135 ASP A CA 1
ATOM 1078 C C . ASP A 1 135 ? 22.062 -0.228 -11.242 1 91.81 135 ASP A C 1
ATOM 1080 O O . ASP A 1 135 ? 21.516 -0.025 -10.156 1 91.81 135 ASP A O 1
ATOM 1084 N N . GLY A 1 136 ? 22.531 0.692 -12.023 1 85.25 136 GLY A N 1
ATOM 1085 C CA . GLY A 1 136 ? 22.25 2.096 -11.758 1 85.25 136 GLY A CA 1
ATOM 1086 C C . GLY A 1 136 ? 22.984 2.629 -10.539 1 85.25 136 GLY A C 1
ATOM 1087 O O . GLY A 1 136 ? 23.906 1.994 -10.039 1 85.25 136 GLY A O 1
ATOM 1088 N N . ARG A 1 137 ? 22.547 3.816 -10.023 1 82.44 137 ARG A N 1
ATOM 1089 C CA . ARG A 1 137 ? 23.188 4.539 -8.93 1 82.44 137 ARG A CA 1
ATOM 1090 C C . ARG A 1 137 ? 22.828 3.926 -7.582 1 82.44 137 ARG A C 1
ATOM 1092 O O . ARG A 1 137 ? 23.703 3.791 -6.711 1 82.44 137 ARG A O 1
ATOM 1099 N N . MET A 1 138 ? 21.594 3.617 -7.508 1 85.69 138 MET A N 1
ATOM 1100 C CA . MET A 1 138 ? 21.172 3.002 -6.254 1 85.69 138 MET A CA 1
ATOM 1101 C C . MET A 1 138 ? 21.422 1.499 -6.27 1 85.69 138 MET A C 1
ATOM 1103 O O . MET A 1 138 ? 20.828 0.774 -7.066 1 85.69 138 MET A O 1
ATOM 1107 N N . LYS A 1 139 ? 22.188 1.079 -5.352 1 90.88 139 LYS A N 1
ATOM 1108 C CA . LYS A 1 139 ? 22.578 -0.323 -5.309 1 90.88 139 LYS A CA 1
ATOM 1109 C C . LYS A 1 139 ? 21.812 -1.084 -4.234 1 90.88 139 LYS A C 1
ATOM 1111 O O . LYS A 1 139 ? 21.219 -0.475 -3.338 1 90.88 139 LYS A O 1
ATOM 1116 N N . ASN A 1 140 ? 21.75 -2.355 -4.391 1 94.94 140 ASN A N 1
ATOM 1117 C CA . ASN A 1 140 ? 21.172 -3.275 -3.414 1 94.94 140 ASN A CA 1
ATOM 1118 C C . ASN A 1 140 ? 19.672 -3.115 -3.311 1 94.94 140 ASN A C 1
ATOM 1120 O O . ASN A 1 140 ? 19.078 -3.322 -2.244 1 94.94 140 ASN A O 1
ATOM 1124 N N . ILE A 1 141 ? 19.078 -2.613 -4.371 1 97.44 141 ILE A N 1
ATOM 1125 C CA . ILE A 1 141 ? 17.625 -2.6 -4.559 1 97.44 141 ILE A CA 1
ATOM 1126 C C . ILE A 1 141 ? 17.281 -3.078 -5.965 1 97.44 141 ILE A C 1
ATOM 1128 O O . ILE A 1 141 ? 18.062 -2.865 -6.906 1 97.44 141 ILE A O 1
ATOM 1132 N N . ALA A 1 142 ? 16.203 -3.715 -6.156 1 98.56 142 ALA A N 1
ATOM 1133 C CA . ALA A 1 142 ? 15.727 -4.152 -7.465 1 98.56 142 ALA A CA 1
ATOM 1134 C C . ALA A 1 142 ? 14.25 -3.803 -7.656 1 98.56 142 ALA A C 1
ATOM 1136 O O . ALA A 1 142 ? 13.539 -3.545 -6.688 1 98.56 142 ALA A O 1
ATOM 1137 N N . PHE A 1 143 ? 13.883 -3.713 -8.867 1 98.75 143 PHE A N 1
ATOM 1138 C CA . PHE A 1 143 ? 12.477 -3.59 -9.242 1 98.75 143 PHE A CA 1
ATOM 1139 C C . PHE A 1 143 ? 12.086 -4.699 -10.211 1 98.75 143 PHE A C 1
ATOM 1141 O O . PHE A 1 143 ? 12.75 -4.91 -11.227 1 98.75 143 PHE A O 1
ATOM 1148 N N . VAL A 1 144 ? 11.023 -5.344 -9.891 1 98.81 144 VAL A N 1
ATOM 1149 C CA . VAL A 1 144 ? 10.438 -6.344 -10.773 1 98.81 144 VAL A CA 1
ATOM 1150 C C . VAL A 1 144 ? 8.984 -5.969 -11.086 1 98.81 144 VAL A C 1
ATOM 1152 O O . VAL A 1 144 ? 8.445 -5.02 -10.516 1 98.81 144 VAL A O 1
ATOM 1155 N N . THR A 1 145 ? 8.375 -6.672 -12.016 1 98.75 145 THR A N 1
ATOM 1156 C CA . THR A 1 145 ? 6.973 -6.402 -12.328 1 98.75 145 THR A CA 1
ATOM 1157 C C . THR A 1 145 ? 6.117 -7.645 -12.094 1 98.75 145 THR A C 1
ATOM 1159 O O . THR A 1 145 ? 6.566 -8.766 -12.32 1 98.75 145 THR A O 1
ATOM 1162 N N . ASP A 1 146 ? 4.891 -7.402 -11.641 1 98.75 146 ASP A N 1
ATOM 1163 C CA . ASP A 1 146 ? 3.92 -8.492 -11.555 1 98.75 146 ASP A CA 1
ATOM 1164 C C . ASP A 1 146 ? 3.227 -8.711 -12.898 1 98.75 146 ASP A C 1
ATOM 1166 O O . ASP A 1 146 ? 3.58 -8.078 -13.898 1 98.75 146 ASP A O 1
ATOM 1170 N N . PRO A 1 147 ? 2.279 -9.586 -13.023 1 98.25 147 PRO A N 1
ATOM 1171 C CA . PRO A 1 147 ? 1.672 -9.938 -14.312 1 98.25 147 PRO A CA 1
ATOM 1172 C C . PRO A 1 147 ? 0.991 -8.75 -14.984 1 98.25 147 PRO A C 1
ATOM 1174 O O . PRO A 1 147 ? 0.837 -8.734 -16.219 1 98.25 147 PRO A O 1
ATOM 1177 N N . ASP A 1 148 ? 0.539 -7.746 -14.219 1 98.5 148 ASP A N 1
ATOM 1178 C CA . ASP A 1 148 ? -0.135 -6.586 -14.789 1 98.5 148 ASP A CA 1
ATOM 1179 C C . ASP A 1 148 ? 0.847 -5.438 -15.016 1 98.5 148 ASP A C 1
ATOM 1181 O O . ASP A 1 148 ? 0.462 -4.371 -15.5 1 98.5 148 ASP A O 1
ATOM 1185 N N . GLY A 1 149 ? 2.084 -5.629 -14.562 1 98.5 149 GLY A N 1
ATOM 1186 C CA . GLY A 1 149 ? 3.1 -4.617 -14.805 1 98.5 149 GLY A CA 1
ATOM 1187 C C . GLY A 1 149 ? 3.34 -3.713 -13.609 1 98.5 149 GLY A C 1
ATOM 1188 O O . GLY A 1 149 ? 4.148 -2.785 -13.68 1 98.5 149 GLY A O 1
ATOM 1189 N N . TYR A 1 150 ? 2.604 -3.965 -12.539 1 98.81 150 TYR A N 1
ATOM 1190 C CA . TYR A 1 150 ? 2.869 -3.174 -11.344 1 98.81 150 TYR A CA 1
ATOM 1191 C C . TYR A 1 150 ? 4.305 -3.369 -10.867 1 98.81 150 TYR A C 1
ATOM 1193 O O . TYR A 1 150 ? 4.848 -4.473 -10.953 1 98.81 150 TYR A O 1
ATOM 1201 N N . TRP A 1 151 ? 4.898 -2.289 -10.359 1 98.88 151 TRP A N 1
ATOM 1202 C CA . TRP A 1 151 ? 6.277 -2.352 -9.875 1 98.88 151 TRP A CA 1
ATOM 1203 C C . TRP A 1 151 ? 6.332 -2.887 -8.453 1 98.88 151 TRP A C 1
ATOM 1205 O O . TRP A 1 151 ? 5.52 -2.504 -7.605 1 98.88 151 TRP A O 1
ATOM 1215 N N . IL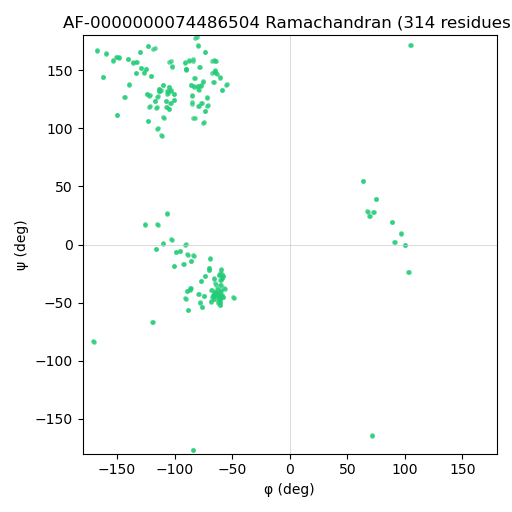E A 1 152 ? 7.219 -3.742 -8.234 1 98.94 152 ILE A N 1
ATOM 1216 C CA . ILE A 1 152 ? 7.547 -4.234 -6.895 1 98.94 152 ILE A CA 1
ATOM 1217 C C . ILE A 1 152 ? 9.016 -3.955 -6.59 1 98.94 152 ILE A C 1
ATOM 1219 O O . ILE A 1 152 ? 9.906 -4.434 -7.301 1 98.94 152 ILE A O 1
ATOM 1223 N N . GLU A 1 153 ? 9.211 -3.207 -5.602 1 98.88 153 GLU A N 1
ATOM 1224 C CA . GLU A 1 153 ? 10.555 -2.916 -5.125 1 98.88 153 GLU A CA 1
ATOM 1225 C C . GLU A 1 153 ? 11.047 -3.996 -4.168 1 98.88 153 GLU A C 1
ATOM 1227 O O . GLU A 1 153 ? 10.336 -4.375 -3.232 1 98.88 153 GLU A O 1
ATOM 1232 N N . ILE A 1 154 ? 12.203 -4.52 -4.438 1 98.81 154 ILE A N 1
ATOM 1233 C CA . ILE A 1 154 ? 12.859 -5.504 -3.58 1 98.81 154 ILE A CA 1
ATOM 1234 C C . ILE A 1 154 ? 14.023 -4.855 -2.842 1 98.81 154 ILE A C 1
ATOM 1236 O O . ILE A 1 154 ? 14.961 -4.352 -3.469 1 98.81 154 ILE A O 1
ATOM 1240 N N . LEU A 1 155 ? 13.977 -4.832 -1.547 1 98.25 155 LEU A N 1
ATOM 1241 C CA . LEU A 1 155 ? 15.008 -4.137 -0.783 1 98.25 155 LEU A CA 1
ATOM 1242 C C . LEU A 1 155 ? 15.375 -4.918 0.475 1 98.25 155 LEU A C 1
ATOM 1244 O O . LEU A 1 155 ? 14.602 -5.758 0.936 1 98.25 155 LEU A O 1
ATOM 1248 N N . PRO A 1 156 ? 16.562 -4.652 1.05 1 97.62 156 PRO A N 1
ATOM 1249 C CA . PRO A 1 156 ? 16.984 -5.367 2.26 1 97.62 156 PRO A CA 1
ATOM 1250 C C . PRO A 1 156 ? 16.328 -4.816 3.523 1 97.62 156 PRO A C 1
ATOM 1252 O O . PRO A 1 156 ? 15.969 -3.639 3.574 1 97.62 156 PRO A O 1
ATOM 1255 N N . LYS A 1 157 ? 16.188 -5.711 4.516 1 95.62 157 LYS A N 1
ATOM 1256 C CA . LYS A 1 157 ? 15.688 -5.266 5.816 1 95.62 157 LYS A CA 1
ATOM 1257 C C . LYS A 1 157 ? 16.594 -4.195 6.41 1 95.62 157 LYS A C 1
ATOM 1259 O O . LYS A 1 157 ? 17.828 -4.34 6.4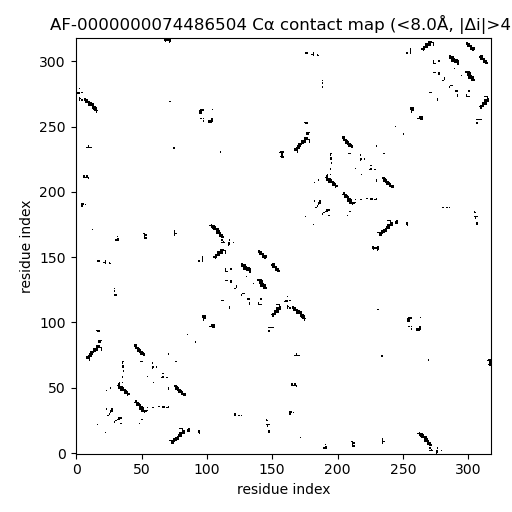02 1 95.62 157 LYS A O 1
ATOM 1264 N N . GLY A 1 158 ? 15.984 -3.127 6.891 1 94.12 158 GLY A N 1
ATOM 1265 C CA . GLY A 1 158 ? 16.75 -2.033 7.473 1 94.12 158 GLY A CA 1
ATOM 1266 C C . GLY A 1 158 ? 17.5 -1.21 6.441 1 94.12 158 GLY A C 1
ATOM 1267 O O . GLY A 1 158 ? 18.547 -0.644 6.734 1 94.12 158 GLY A O 1
ATOM 1268 N N . PHE A 1 159 ? 17 -1.184 5.32 1 93.44 159 PHE A N 1
ATOM 1269 C CA . PHE A 1 159 ? 17.609 -0.433 4.23 1 93.44 159 PHE A CA 1
ATOM 1270 C C . PHE A 1 159 ? 17.875 1.008 4.645 1 93.44 159 PHE A C 1
ATOM 1272 O O . PHE A 1 159 ? 17.031 1.651 5.262 1 93.44 159 PHE A O 1
ATOM 1279 N N . MET B 1 1 ? 24.078 -17.594 -0.493 1 66 1 MET B N 1
ATOM 1280 C CA . MET B 1 1 ? 23.172 -18.328 0.377 1 66 1 MET B CA 1
ATOM 1281 C C . MET B 1 1 ? 21.734 -18.219 -0.12 1 66 1 MET B C 1
ATOM 1283 O O . MET B 1 1 ? 21.406 -17.297 -0.875 1 66 1 MET B O 1
ATOM 1287 N N . ALA B 1 2 ? 20.891 -19.25 0.105 1 89.56 2 ALA B N 1
ATOM 1288 C CA . ALA B 1 2 ? 19.516 -19.312 -0.392 1 89.56 2 ALA B CA 1
ATOM 1289 C C . ALA B 1 2 ? 18.609 -18.344 0.357 1 89.56 2 ALA B C 1
ATOM 1291 O O . ALA B 1 2 ? 18.844 -18.062 1.534 1 89.56 2 ALA B O 1
ATOM 1292 N N . THR B 1 3 ? 17.875 -17.484 -0.271 1 96.44 3 THR B N 1
ATOM 1293 C CA . THR B 1 3 ? 16.859 -16.609 0.32 1 96.44 3 THR B CA 1
ATOM 1294 C C . THR B 1 3 ? 15.695 -17.438 0.87 1 96.44 3 THR B C 1
ATOM 1296 O O . THR B 1 3 ? 15.461 -18.562 0.435 1 96.44 3 THR B O 1
ATOM 1299 N N . ASP B 1 4 ? 15.047 -16.969 1.939 1 97.38 4 ASP B N 1
ATOM 1300 C CA . ASP B 1 4 ? 13.883 -17.609 2.547 1 97.38 4 ASP B CA 1
ATOM 1301 C C . ASP B 1 4 ? 12.641 -16.734 2.426 1 97.38 4 ASP B C 1
ATOM 1303 O O . ASP B 1 4 ? 12.414 -15.852 3.262 1 97.38 4 ASP B O 1
ATOM 1307 N N . PRO B 1 5 ? 11.75 -16.969 1.463 1 96.31 5 PRO B N 1
ATOM 1308 C CA . PRO B 1 5 ? 10.586 -16.109 1.209 1 96.31 5 PRO B CA 1
ATOM 1309 C C . PRO B 1 5 ? 9.656 -16.016 2.416 1 96.31 5 PRO B C 1
ATOM 1311 O O . PRO B 1 5 ? 8.891 -15.047 2.533 1 96.31 5 PRO B O 1
ATOM 1314 N N . SER B 1 6 ? 9.703 -16.938 3.328 1 95.06 6 SER B N 1
ATOM 1315 C CA . SER B 1 6 ? 8.836 -16.891 4.504 1 95.06 6 SER B CA 1
ATOM 1316 C C . SER B 1 6 ? 9.234 -15.758 5.438 1 95.06 6 SER B C 1
ATOM 1318 O O . SER B 1 6 ? 8.492 -15.406 6.355 1 95.06 6 SER B O 1
ATOM 1320 N N . THR B 1 7 ? 10.406 -15.164 5.211 1 96.56 7 THR B N 1
ATOM 1321 C CA . THR B 1 7 ? 10.883 -14.086 6.066 1 96.56 7 THR B CA 1
ATOM 1322 C C . THR B 1 7 ? 10.602 -12.727 5.43 1 96.56 7 THR B C 1
ATOM 1324 O O . THR B 1 7 ? 10.883 -11.688 6.027 1 96.56 7 THR B O 1
ATOM 1327 N N . TYR B 1 8 ? 10.102 -12.727 4.176 1 98.5 8 TYR B N 1
ATOM 1328 C CA . TYR B 1 8 ? 9.82 -11.477 3.49 1 98.5 8 TYR B CA 1
ATOM 1329 C C . TYR B 1 8 ? 8.711 -10.703 4.199 1 98.5 8 TYR B C 1
ATOM 1331 O O . TYR B 1 8 ? 7.949 -11.273 4.98 1 98.5 8 TYR B O 1
ATOM 1339 N N . GLU B 1 9 ? 8.672 -9.367 3.971 1 98.56 9 GLU B N 1
ATOM 1340 C CA . GLU B 1 9 ? 7.637 -8.516 4.547 1 98.56 9 GLU B CA 1
ATOM 1341 C C . GLU B 1 9 ? 7.156 -7.473 3.539 1 98.56 9 GLU B C 1
ATOM 1343 O O . GLU B 1 9 ? 7.957 -6.926 2.775 1 98.56 9 GLU B O 1
ATOM 1348 N N . PHE B 1 10 ? 5.855 -7.27 3.514 1 98.88 10 PHE B N 1
ATOM 1349 C CA . PHE B 1 10 ? 5.301 -6.148 2.766 1 98.88 10 PHE B CA 1
ATOM 1350 C C . PHE B 1 10 ? 5.527 -4.836 3.512 1 98.88 10 PHE B C 1
ATOM 1352 O O . PHE B 1 10 ? 4.805 -4.523 4.461 1 98.88 10 PHE B O 1
ATOM 1359 N N . ASN B 1 11 ? 6.473 -4.062 3.025 1 98.88 11 ASN B N 1
ATOM 1360 C CA . ASN B 1 11 ? 6.953 -2.912 3.781 1 98.88 11 ASN B CA 1
ATOM 1361 C C . ASN B 1 11 ? 6.125 -1.664 3.494 1 98.88 11 ASN B C 1
ATOM 1363 O O . ASN B 1 11 ? 5.535 -1.082 4.406 1 98.88 11 ASN B O 1
ATOM 1367 N N . HIS B 1 12 ? 6.047 -1.312 2.227 1 98.94 12 HIS B N 1
ATOM 1368 C CA . HIS B 1 12 ? 5.441 -0 2.023 1 98.94 12 HIS B CA 1
ATOM 1369 C C . HIS B 1 12 ? 4.688 0.061 0.7 1 98.94 12 HIS B C 1
ATOM 1371 O O . HIS B 1 12 ? 4.859 -0.808 -0.158 1 98.94 12 HIS B O 1
ATOM 1377 N N . THR B 1 13 ? 3.811 1.026 0.596 1 98.94 13 THR B N 1
ATOM 1378 C CA . THR B 1 13 ? 3.15 1.504 -0.614 1 98.94 13 THR B CA 1
ATOM 1379 C C . THR B 1 13 ? 3.588 2.93 -0.941 1 98.94 13 THR B C 1
ATOM 1381 O O . THR B 1 13 ? 3.637 3.787 -0.058 1 98.94 13 THR B O 1
ATOM 1384 N N . MET B 1 14 ? 3.947 3.107 -2.213 1 98.94 14 MET B N 1
ATOM 1385 C CA . MET B 1 14 ? 4.438 4.426 -2.613 1 98.94 14 MET B CA 1
ATOM 1386 C C . MET B 1 14 ? 3.48 5.082 -3.604 1 98.94 14 MET B C 1
ATOM 1388 O O . MET B 1 14 ? 3.047 4.449 -4.57 1 98.94 14 MET B O 1
ATOM 1392 N N . TYR B 1 15 ? 3.045 6.289 -3.359 1 98.88 15 TYR B N 1
ATOM 1393 C CA . TYR B 1 15 ? 2.434 7.094 -4.414 1 98.88 15 TYR B CA 1
ATOM 1394 C C . TYR B 1 15 ? 2.943 8.531 -4.371 1 98.88 15 TYR B C 1
ATOM 1396 O O . TYR B 1 15 ? 3.494 8.969 -3.357 1 98.88 15 TYR B O 1
ATOM 1404 N N . ARG B 1 16 ? 2.857 9.195 -5.488 1 98.94 16 ARG B N 1
ATOM 1405 C CA . ARG B 1 16 ? 3.369 10.547 -5.691 1 98.94 16 ARG B CA 1
ATOM 1406 C C . ARG B 1 16 ? 2.371 11.594 -5.203 1 98.94 16 ARG B C 1
ATOM 1408 O O . ARG B 1 16 ? 1.161 11.43 -5.379 1 98.94 16 ARG B O 1
ATOM 1415 N N . VAL B 1 17 ? 2.906 12.656 -4.648 1 98.88 17 VAL B N 1
ATOM 1416 C CA . VAL B 1 17 ? 2.039 13.719 -4.152 1 98.88 17 VAL B CA 1
ATOM 1417 C C . VAL B 1 17 ? 2.506 15.062 -4.699 1 98.88 17 VAL B C 1
ATOM 1419 O O . VAL B 1 17 ? 3.699 15.266 -4.934 1 98.88 17 VAL B O 1
ATOM 1422 N N . LYS B 1 18 ? 1.611 15.969 -4.844 1 98.56 18 LYS B N 1
ATOM 1423 C CA . LYS B 1 18 ? 1.871 17.281 -5.426 1 98.56 18 LYS B CA 1
ATOM 1424 C C . LYS B 1 18 ? 2.598 18.188 -4.434 1 98.56 18 LYS B C 1
ATOM 1426 O O . LYS B 1 18 ? 3.617 18.797 -4.773 1 98.56 18 LYS B O 1
ATOM 1431 N N . ASP B 1 19 ? 2.057 18.359 -3.242 1 98.56 19 ASP B N 1
ATOM 1432 C CA . ASP B 1 19 ? 2.557 19.219 -2.178 1 98.56 19 ASP B CA 1
ATOM 1433 C C . ASP B 1 19 ? 2.801 18.422 -0.896 1 98.56 19 ASP B C 1
ATOM 1435 O O . ASP B 1 19 ? 1.854 18.062 -0.195 1 98.56 19 ASP B O 1
ATOM 1439 N N . PRO B 1 20 ? 4.031 18.172 -0.556 1 98.62 20 PRO B N 1
ATOM 1440 C CA . PRO B 1 20 ? 4.332 17.328 0.594 1 98.62 20 PRO B CA 1
ATOM 1441 C C . PRO B 1 20 ? 3.889 17.938 1.92 1 98.62 20 PRO B C 1
ATOM 1443 O O . PRO B 1 20 ? 3.576 17.203 2.867 1 98.62 20 PRO B O 1
ATOM 1446 N N . LYS B 1 21 ? 3.867 19.25 2.016 1 98.62 21 LYS B N 1
ATOM 1447 C CA . LYS B 1 21 ? 3.387 19.859 3.246 1 98.62 21 LYS B CA 1
ATOM 1448 C C . LYS B 1 21 ? 1.924 19.516 3.506 1 98.62 21 LYS B C 1
ATOM 1450 O O . LYS B 1 21 ? 1.566 19.094 4.609 1 98.62 21 LYS B O 1
ATOM 1455 N N . ALA B 1 22 ? 1.077 19.688 2.488 1 98.5 22 ALA B N 1
ATOM 1456 C CA . ALA B 1 22 ? -0.342 19.375 2.609 1 98.5 22 ALA B CA 1
ATOM 1457 C C . ALA B 1 22 ? -0.541 17.875 2.902 1 98.5 22 ALA B C 1
ATOM 1459 O O . ALA B 1 22 ? -1.354 17.516 3.752 1 98.5 22 ALA B O 1
ATOM 1460 N N . SER B 1 23 ? 0.191 17.062 2.203 1 98.81 23 SER B N 1
ATOM 1461 C CA . SER B 1 23 ? 0.023 15.617 2.344 1 98.81 23 SER B CA 1
ATOM 1462 C C . SER B 1 23 ? 0.497 15.141 3.711 1 98.81 23 SER B C 1
ATOM 1464 O O . SER B 1 23 ? -0.204 14.383 4.387 1 98.81 23 SER B O 1
ATOM 1466 N N . VAL B 1 24 ? 1.665 15.539 4.098 1 98.88 24 VAL B N 1
ATOM 1467 C CA . VAL B 1 24 ? 2.191 15.109 5.387 1 98.88 24 VAL B CA 1
ATOM 1468 C C . VAL B 1 24 ? 1.272 15.594 6.508 1 98.88 24 VAL B C 1
ATOM 1470 O O . VAL B 1 24 ? 1.01 14.867 7.465 1 98.88 24 VAL B O 1
ATOM 1473 N N . ASP B 1 25 ? 0.78 16.844 6.402 1 98.69 25 ASP B N 1
ATOM 1474 C CA . ASP B 1 25 ? -0.177 17.359 7.379 1 98.69 25 ASP B CA 1
ATOM 1475 C C . ASP B 1 25 ? -1.418 16.469 7.445 1 98.69 25 ASP B C 1
ATOM 1477 O O . ASP B 1 25 ? -1.882 16.125 8.539 1 98.69 25 ASP B O 1
ATOM 1481 N N . PHE B 1 26 ? -1.951 16.078 6.332 1 98.88 26 PHE B N 1
ATOM 1482 C CA . PHE B 1 26 ? -3.141 15.234 6.277 1 98.88 26 PHE B CA 1
ATOM 1483 C C . PHE B 1 26 ? -2.887 13.898 6.965 1 98.88 26 PHE B C 1
ATOM 1485 O O . PHE B 1 26 ? -3.637 13.508 7.863 1 98.88 26 PHE B O 1
ATOM 1492 N N . TYR B 1 27 ? -1.849 13.188 6.625 1 98.88 27 TYR B N 1
ATOM 1493 C CA . TYR B 1 27 ? -1.624 11.828 7.094 1 98.88 27 TYR B CA 1
ATOM 1494 C C . TYR B 1 27 ? -1.199 11.812 8.562 1 98.88 27 TYR B C 1
ATOM 1496 O O . TYR B 1 27 ? -1.457 10.852 9.281 1 98.88 27 TYR B O 1
ATOM 1504 N N . THR B 1 28 ? -0.562 12.914 9.016 1 98.62 28 THR B N 1
ATOM 1505 C CA . THR B 1 28 ? -0.134 12.938 10.414 1 98.62 28 THR B CA 1
ATOM 1506 C C . THR B 1 28 ? -1.225 13.531 11.297 1 98.62 28 THR B C 1
ATOM 1508 O O . THR B 1 28 ? -1.63 12.914 12.289 1 98.62 28 THR B O 1
ATOM 1511 N N . GLN B 1 29 ? -1.827 14.656 10.891 1 98.06 29 GLN B N 1
ATOM 1512 C CA . GLN B 1 29 ? -2.748 15.383 11.758 1 98.06 29 GLN B CA 1
ATOM 1513 C C . GLN B 1 29 ? -4.168 14.836 11.641 1 98.06 29 GLN B C 1
ATOM 1515 O O . GLN B 1 29 ? -4.891 14.742 12.633 1 98.06 29 GLN B O 1
ATOM 1520 N N . LYS B 1 30 ? -4.527 14.492 10.445 1 98 30 LYS B N 1
ATOM 1521 C CA . LYS B 1 30 ? -5.895 14.031 10.258 1 98 30 LYS B CA 1
ATOM 1522 C C . LYS B 1 30 ? -5.992 12.516 10.461 1 98 30 LYS B C 1
ATOM 1524 O O . LYS B 1 30 ? -6.914 12.031 11.125 1 98 30 LYS B O 1
ATOM 1529 N N . LEU B 1 31 ? -5.016 11.734 9.977 1 98.5 31 LEU B N 1
ATOM 1530 C CA . LEU B 1 31 ? -5.145 10.281 10.031 1 98.5 31 LEU B CA 1
ATOM 1531 C C . LEU B 1 31 ? -4.344 9.703 11.188 1 98.5 31 LEU B C 1
ATOM 1533 O O . LEU B 1 31 ? -4.512 8.531 11.539 1 98.5 31 LEU B O 1
ATOM 1537 N N . GLY B 1 32 ? -3.408 10.469 11.695 1 98.31 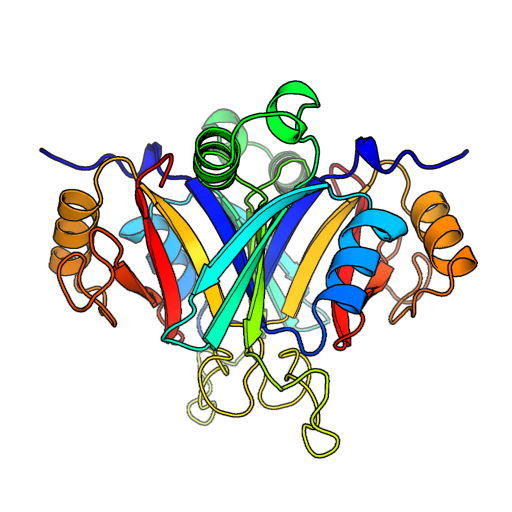32 GLY B N 1
ATOM 1538 C CA . GLY B 1 32 ? -2.791 10.047 12.945 1 98.31 32 GLY B CA 1
ATOM 1539 C C . GLY B 1 32 ? -1.481 9.312 12.75 1 98.31 32 GLY B C 1
ATOM 1540 O O . GLY B 1 32 ? -0.93 8.75 13.695 1 98.31 32 GLY B O 1
ATOM 1541 N N . MET B 1 33 ? -0.926 9.266 11.57 1 98.75 33 MET B N 1
ATOM 1542 C CA . MET B 1 33 ? 0.375 8.633 11.359 1 98.75 33 MET B CA 1
ATOM 1543 C C . MET B 1 33 ? 1.497 9.5 11.914 1 98.75 33 MET B C 1
ATOM 1545 O O . MET B 1 33 ? 1.283 10.672 12.234 1 98.75 33 MET B O 1
ATOM 1549 N N . SER B 1 34 ? 2.637 8.891 12.031 1 98.75 34 SER B N 1
ATOM 1550 C CA . SER B 1 34 ? 3.875 9.602 12.32 1 98.75 34 SER B CA 1
ATOM 1551 C C . SER B 1 34 ? 4.809 9.617 11.117 1 98.75 34 SER B C 1
ATOM 1553 O O . SER B 1 34 ? 4.938 8.609 10.414 1 98.75 34 SER B O 1
ATOM 1555 N N . LEU B 1 35 ? 5.391 10.734 10.875 1 98.75 35 LEU B N 1
ATOM 1556 C CA . LEU B 1 35 ? 6.492 10.781 9.922 1 98.75 35 LEU B CA 1
ATOM 1557 C C . LEU B 1 35 ? 7.75 10.156 10.508 1 98.75 35 LEU B C 1
ATOM 1559 O O . LEU B 1 35 ? 8.305 10.672 11.484 1 98.75 35 LEU B O 1
ATOM 1563 N N . ILE B 1 36 ? 8.211 9.086 9.984 1 98.81 36 ILE B N 1
ATOM 1564 C CA . ILE B 1 36 ? 9.398 8.398 10.484 1 98.81 36 ILE B CA 1
ATOM 1565 C C . ILE B 1 36 ? 10.656 9.133 10.016 1 98.81 36 ILE B C 1
ATOM 1567 O O . ILE B 1 36 ? 11.555 9.406 10.812 1 98.81 36 ILE B O 1
ATOM 1571 N N . VAL B 1 37 ? 10.719 9.422 8.672 1 98.81 37 VAL B N 1
ATOM 1572 C CA . VAL B 1 37 ? 11.93 10.008 8.109 1 98.81 37 VAL B CA 1
ATOM 1573 C C . VAL B 1 37 ? 11.617 10.641 6.75 1 98.81 37 VAL B C 1
ATOM 1575 O O . VAL B 1 37 ? 10.727 10.18 6.035 1 98.81 37 VAL B O 1
ATOM 1578 N N . LYS B 1 38 ? 12.227 11.695 6.457 1 98.81 38 LYS B N 1
ATOM 1579 C CA . LYS B 1 38 ? 12.297 12.32 5.141 1 98.81 38 LYS B CA 1
ATOM 1580 C C . LYS B 1 38 ? 13.672 12.133 4.512 1 98.81 38 LYS B C 1
ATOM 1582 O O . LYS B 1 38 ? 14.695 12.328 5.168 1 98.81 38 LYS B O 1
ATOM 1587 N N . ILE B 1 39 ? 13.719 11.727 3.277 1 98.56 39 ILE B N 1
ATOM 1588 C CA . ILE B 1 39 ? 14.969 11.555 2.547 1 98.56 39 ILE B CA 1
ATOM 1589 C C . ILE B 1 39 ? 14.953 12.422 1.291 1 98.56 39 ILE B C 1
ATOM 1591 O O . ILE B 1 39 ? 14.031 12.336 0.478 1 98.56 39 ILE B O 1
ATOM 1595 N N . ASP B 1 40 ? 15.953 13.203 1.108 1 98.5 40 ASP B N 1
ATOM 1596 C CA . ASP B 1 40 ? 16.078 14.078 -0.053 1 98.5 40 ASP B CA 1
ATOM 1597 C C . ASP B 1 40 ? 17.078 13.508 -1.063 1 98.5 40 ASP B C 1
ATOM 1599 O O . ASP B 1 40 ? 18.156 13.039 -0.686 1 98.5 40 ASP B O 1
ATOM 1603 N N . PHE B 1 41 ? 16.656 13.508 -2.268 1 97.75 41 PHE B N 1
ATOM 1604 C CA . PHE B 1 41 ? 17.531 13.195 -3.391 1 97.75 41 PHE B CA 1
ATOM 1605 C C . PHE B 1 41 ? 17.766 14.422 -4.254 1 97.75 41 PHE B C 1
ATOM 1607 O O . PHE B 1 41 ? 17.031 14.664 -5.219 1 97.75 41 PHE B O 1
ATOM 1614 N N . GLU B 1 42 ? 18.797 15.094 -3.986 1 97.5 42 GLU B N 1
ATOM 1615 C CA . GLU B 1 42 ? 19.047 16.422 -4.539 1 97.5 42 GLU B CA 1
ATOM 1616 C C . GLU B 1 42 ? 19.281 16.359 -6.047 1 97.5 42 GLU B C 1
ATOM 1618 O O . GLU B 1 42 ? 18.719 17.156 -6.801 1 97.5 42 GLU B O 1
ATOM 1623 N N . GLU B 1 43 ? 20.062 15.398 -6.449 1 96.69 43 GLU B N 1
ATOM 1624 C CA . GLU B 1 43 ? 20.422 15.297 -7.863 1 96.69 43 GLU B CA 1
ATOM 1625 C C . GLU B 1 43 ? 19.188 14.992 -8.711 1 96.69 43 GLU B C 1
ATOM 1627 O O . GLU B 1 43 ? 19.031 15.539 -9.805 1 96.69 43 GLU B O 1
ATOM 1632 N N . ALA B 1 44 ? 18.406 14.148 -8.219 1 96.75 44 ALA B N 1
ATOM 1633 C CA . ALA B 1 44 ? 17.219 13.734 -8.961 1 96.75 44 ALA B CA 1
ATOM 1634 C C . ALA B 1 44 ? 16.031 14.633 -8.641 1 96.75 44 ALA B C 1
ATOM 1636 O O . ALA B 1 44 ? 14.953 14.484 -9.227 1 96.75 44 ALA B O 1
ATOM 1637 N N . LYS B 1 45 ? 16.156 15.484 -7.691 1 98.19 45 LYS B N 1
ATOM 1638 C CA . LYS B 1 45 ? 15.203 16.531 -7.328 1 98.19 45 LYS B CA 1
ATOM 1639 C C . LYS B 1 45 ? 13.875 15.93 -6.867 1 98.19 45 LYS B C 1
ATOM 1641 O O . LYS B 1 45 ? 12.812 16.297 -7.379 1 98.19 45 LYS B O 1
ATOM 1646 N N . PHE B 1 46 ? 13.953 15.094 -5.918 1 98.69 46 PHE B N 1
ATOM 1647 C CA . PHE B 1 46 ? 12.734 14.602 -5.273 1 98.69 46 PHE B CA 1
ATOM 1648 C C . PHE B 1 46 ? 13.008 14.234 -3.816 1 98.69 46 PHE B C 1
ATOM 1650 O O . PHE B 1 46 ? 14.164 14.133 -3.402 1 98.69 46 PHE B O 1
ATOM 1657 N N . SER B 1 47 ? 11.953 14.141 -3.018 1 98.88 47 SER B N 1
ATOM 1658 C CA . SER B 1 47 ? 12 13.734 -1.616 1 98.88 47 SER B CA 1
ATOM 1659 C C . SER B 1 47 ? 11.039 12.578 -1.342 1 98.88 47 SER B C 1
ATOM 1661 O O . SER B 1 47 ? 9.984 12.477 -1.979 1 98.88 47 SER B O 1
ATOM 1663 N N . LEU B 1 48 ? 11.453 11.773 -0.408 1 98.94 48 LEU B N 1
ATOM 1664 C CA . LEU B 1 48 ? 10.609 10.695 0.088 1 98.94 48 LEU B CA 1
ATOM 1665 C C . LEU B 1 48 ? 10.219 10.93 1.543 1 98.94 48 LEU B C 1
ATOM 1667 O O . LEU B 1 48 ? 11.047 11.359 2.35 1 98.94 48 LEU B O 1
ATOM 1671 N N . TYR B 1 49 ? 8.984 10.758 1.834 1 98.94 49 TYR B N 1
ATOM 1672 C CA . TYR B 1 49 ? 8.453 10.805 3.189 1 98.94 49 TYR B CA 1
ATOM 1673 C C . TYR B 1 49 ? 7.891 9.445 3.6 1 98.94 49 TYR B C 1
ATOM 1675 O O . TYR B 1 49 ? 6.973 8.922 2.963 1 98.94 49 TYR B O 1
ATOM 1683 N N . PHE B 1 50 ? 8.438 8.828 4.629 1 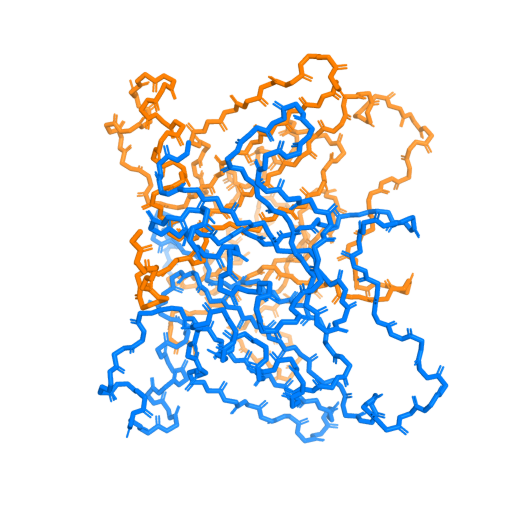98.94 50 PHE B N 1
ATOM 1684 C CA . PHE B 1 50 ? 7.969 7.543 5.129 1 98.94 50 PHE B CA 1
ATOM 1685 C C . PHE B 1 50 ? 7.16 7.719 6.406 1 98.94 50 PHE B C 1
ATOM 1687 O O . PHE B 1 50 ? 7.656 8.273 7.391 1 98.94 50 PHE B O 1
ATOM 1694 N N . LEU B 1 51 ? 5.898 7.25 6.371 1 98.94 51 LEU B N 1
ATOM 1695 C CA . LEU B 1 51 ? 4.973 7.418 7.484 1 98.94 51 LEU B CA 1
ATOM 1696 C C . LEU B 1 51 ? 4.418 6.074 7.938 1 98.94 51 LEU B C 1
ATOM 1698 O O . LEU B 1 51 ? 4.258 5.156 7.129 1 98.94 51 LEU B O 1
ATOM 1702 N N . ALA B 1 52 ? 4.09 5.984 9.188 1 98.88 52 ALA B N 1
ATOM 1703 C CA . ALA B 1 52 ? 3.479 4.766 9.719 1 98.88 52 ALA B CA 1
ATOM 1704 C C . ALA B 1 52 ? 2.734 5.047 11.023 1 98.88 52 ALA B C 1
ATOM 1706 O O . ALA B 1 52 ? 2.82 6.148 11.57 1 98.88 52 ALA B O 1
ATOM 1707 N N . TYR B 1 53 ? 1.919 4.105 11.375 1 98.81 53 TYR B N 1
ATOM 1708 C CA . TYR B 1 53 ? 1.297 4.121 12.695 1 98.81 53 TYR B CA 1
ATOM 1709 C C . TYR B 1 53 ? 2.182 3.424 13.719 1 98.81 53 TYR B C 1
ATOM 1711 O O . TYR B 1 53 ? 3.029 2.604 13.367 1 98.81 53 TYR B O 1
ATOM 1719 N N . GLY B 1 54 ? 1.943 3.773 15.008 1 97.75 54 GLY B N 1
ATOM 1720 C CA . GLY B 1 54 ? 2.557 3.039 16.109 1 97.75 54 GLY B CA 1
ATOM 1721 C C . GLY B 1 54 ? 4.062 3.223 16.172 1 97.75 54 GLY B C 1
ATOM 1722 O O . GLY B 1 54 ? 4.781 2.314 16.594 1 97.75 54 GLY B O 1
ATOM 1723 N N . VAL B 1 55 ? 4.609 4.305 15.742 1 98.44 55 VAL B N 1
ATOM 1724 C CA . VAL B 1 55 ? 6.039 4.578 15.805 1 98.44 55 VAL B CA 1
ATOM 1725 C C . VAL B 1 55 ? 6.426 4.98 17.234 1 98.44 55 VAL B C 1
ATOM 1727 O O . VAL B 1 55 ? 5.926 5.98 17.75 1 98.44 55 VAL B O 1
ATOM 1730 N N . PRO B 1 56 ? 7.34 4.238 17.812 1 98.19 56 PRO B N 1
ATOM 1731 C CA . PRO B 1 56 ? 7.723 4.57 19.188 1 98.19 56 PRO B CA 1
ATOM 1732 C C . PRO B 1 56 ? 8.375 5.949 19.297 1 98.19 56 PRO B C 1
ATOM 1734 O O . PRO B 1 56 ? 9.094 6.375 18.391 1 98.19 56 PRO B O 1
ATOM 1737 N N . LYS B 1 57 ? 8.133 6.562 20.422 1 97.5 57 LYS B N 1
ATOM 1738 C CA . LYS B 1 57 ? 8.734 7.867 20.688 1 97.5 57 LYS B CA 1
ATOM 1739 C C . LYS B 1 57 ? 10.258 7.797 20.594 1 97.5 57 LYS B C 1
ATOM 1741 O O . LYS B 1 57 ? 10.898 8.727 20.109 1 97.5 57 LYS B O 1
ATOM 1746 N N . SER B 1 58 ? 10.805 6.695 21.062 1 98.38 58 SER B N 1
ATOM 1747 C CA . SER B 1 58 ? 12.25 6.52 21.031 1 98.38 58 SER B CA 1
ATOM 1748 C C . SER B 1 58 ? 12.773 6.555 19.594 1 98.38 58 SER B C 1
ATOM 1750 O O . SER B 1 58 ? 13.883 7.035 19.344 1 98.38 58 SER B O 1
ATOM 1752 N N . ILE B 1 59 ? 12.008 6.051 18.672 1 98.44 59 ILE B N 1
ATOM 1753 C CA . ILE B 1 59 ? 12.398 6.09 17.266 1 98.44 59 ILE B CA 1
ATOM 1754 C C . ILE B 1 59 ? 12.227 7.508 16.719 1 98.44 59 ILE B C 1
ATOM 1756 O O . ILE B 1 59 ? 13.086 8.008 15.992 1 98.44 59 ILE B O 1
ATOM 1760 N N . GLN B 1 60 ? 11.102 8.156 17.047 1 97.19 60 GLN B N 1
ATOM 1761 C CA . GLN B 1 60 ? 10.82 9.508 16.562 1 97.19 60 GLN B CA 1
ATOM 1762 C C . GLN B 1 60 ? 11.914 10.484 16.969 1 97.19 60 GLN B C 1
ATOM 1764 O O . GLN B 1 60 ? 12.18 11.461 16.266 1 97.19 60 GLN B O 1
ATOM 1769 N N . GLU B 1 61 ? 12.594 10.219 18.047 1 98.19 61 GLU B N 1
ATOM 1770 C CA . GLU B 1 61 ? 13.625 11.102 18.578 1 98.19 61 GLU B CA 1
ATOM 1771 C C . GLU B 1 61 ? 15.023 10.578 18.25 1 98.19 61 GLU B C 1
ATOM 1773 O O . GLU B 1 61 ? 16.031 11.164 18.656 1 98.19 61 GLU B O 1
ATOM 1778 N N . ALA B 1 62 ? 15.094 9.531 17.5 1 98.5 62 ALA B N 1
ATOM 1779 C CA . ALA B 1 62 ? 16.375 8.891 17.203 1 98.5 62 ALA B CA 1
ATOM 1780 C C . ALA B 1 62 ? 17.094 9.602 16.062 1 98.5 62 ALA B C 1
ATOM 1782 O O . ALA B 1 62 ? 16.625 10.633 15.578 1 98.5 62 ALA B O 1
ATOM 1783 N N . SER B 1 63 ? 18.328 9.094 15.766 1 98.56 63 SER B N 1
ATOM 1784 C CA . SER B 1 63 ? 19.125 9.633 14.664 1 98.56 63 SER B CA 1
ATOM 1785 C C . SER B 1 63 ? 18.469 9.367 13.32 1 98.56 63 SER B C 1
ATOM 1787 O O . SER B 1 63 ? 17.609 8.492 13.203 1 98.56 63 SER B O 1
ATOM 1789 N N . PHE B 1 64 ? 18.828 10.133 12.359 1 98.25 64 PHE B N 1
ATOM 1790 C CA . PHE B 1 64 ? 18.359 9.93 10.992 1 98.25 64 PHE B CA 1
ATOM 1791 C C . PHE B 1 64 ? 18.531 8.477 10.57 1 98.25 64 PHE B C 1
ATOM 1793 O O . PHE B 1 64 ? 17.594 7.859 10.039 1 98.25 64 PHE B O 1
ATOM 1800 N N . GLU B 1 65 ? 19.672 7.938 10.875 1 98.12 65 GLU B N 1
ATOM 1801 C CA . GLU B 1 65 ? 19.984 6.578 10.453 1 98.12 65 GLU B CA 1
ATOM 1802 C C . GLU B 1 65 ? 19.078 5.559 11.125 1 98.12 65 GLU B C 1
ATOM 1804 O O . GLU B 1 65 ? 18.609 4.609 10.484 1 98.12 65 GLU B O 1
ATOM 1809 N N . GLU B 1 66 ? 18.859 5.754 12.375 1 98.38 66 GLU B N 1
ATOM 1810 C CA . GLU B 1 66 ? 17.969 4.848 13.109 1 98.38 66 GLU B CA 1
ATOM 1811 C C . GLU B 1 66 ? 16.547 4.938 12.594 1 98.38 66 GLU B C 1
ATOM 1813 O O . GLU B 1 66 ? 15.859 3.918 12.453 1 98.38 66 GLU B O 1
ATOM 1818 N N . ARG B 1 67 ? 16.078 6.141 12.344 1 98.75 67 ARG B N 1
ATOM 1819 C CA . ARG B 1 67 ? 14.742 6.344 11.797 1 98.75 67 ARG B CA 1
ATOM 1820 C C . ARG B 1 67 ? 14.617 5.727 10.414 1 98.75 67 ARG B C 1
ATOM 1822 O O . ARG B 1 67 ? 13.625 5.059 10.109 1 98.75 67 ARG B O 1
ATOM 1829 N N . ARG B 1 68 ? 15.625 5.93 9.586 1 98.19 68 ARG B N 1
ATOM 1830 C CA . ARG B 1 68 ? 15.617 5.363 8.242 1 98.19 68 ARG B CA 1
ATOM 1831 C C . ARG B 1 68 ? 15.547 3.84 8.297 1 98.19 68 ARG B C 1
ATOM 1833 O O . ARG B 1 68 ? 14.719 3.23 7.613 1 98.19 68 ARG B O 1
ATOM 1840 N N . LYS B 1 69 ? 16.438 3.26 9.117 1 98.38 69 LYS B N 1
ATOM 1841 C CA . LYS B 1 69 ? 16.438 1.806 9.242 1 98.38 69 LYS B CA 1
ATOM 1842 C C . LYS B 1 69 ? 15.094 1.292 9.742 1 98.38 69 LYS B C 1
ATOM 1844 O O . LYS B 1 69 ? 14.609 0.257 9.281 1 98.38 69 LYS B O 1
ATOM 1849 N N . TYR B 1 70 ? 14.508 2.008 10.68 1 98.75 70 TYR B N 1
ATOM 1850 C CA . TYR B 1 70 ? 13.227 1.619 11.258 1 98.75 70 TYR B CA 1
ATOM 1851 C C . TYR B 1 70 ? 12.133 1.607 10.195 1 98.75 70 TYR B C 1
ATOM 1853 O O . TYR B 1 70 ? 11.289 0.709 10.172 1 98.75 70 TYR B O 1
ATOM 1861 N N . ALA B 1 71 ? 12.141 2.57 9.25 1 98.75 71 ALA B N 1
ATOM 1862 C CA . ALA B 1 71 ? 11.133 2.658 8.195 1 98.75 71 ALA B CA 1
ATOM 1863 C C . ALA B 1 71 ? 11.133 1.398 7.332 1 98.75 71 ALA B C 1
ATOM 1865 O O . ALA B 1 71 ? 10.086 0.992 6.82 1 98.75 71 ALA B O 1
ATOM 1866 N N . PHE B 1 72 ? 12.297 0.778 7.211 1 98.62 72 PHE B N 1
ATOM 1867 C CA . PHE B 1 72 ? 12.43 -0.385 6.344 1 98.62 72 PHE B CA 1
ATOM 1868 C C . PHE B 1 72 ? 12.547 -1.664 7.164 1 98.62 72 PHE B C 1
ATOM 1870 O O . PHE B 1 72 ? 13.164 -2.637 6.727 1 98.62 72 PHE B O 1
ATOM 1877 N N . SER B 1 73 ? 11.992 -1.675 8.367 1 98.12 73 SER B N 1
ATOM 1878 C CA . SER B 1 73 ? 12.086 -2.848 9.234 1 98.12 73 SER B CA 1
ATOM 1879 C C . SER B 1 73 ? 10.703 -3.303 9.695 1 98.12 73 SER B C 1
ATOM 1881 O O . SER B 1 73 ? 10.586 -4.078 10.641 1 98.12 73 SER B O 1
ATOM 1883 N N . ARG B 1 74 ? 9.688 -2.84 9.008 1 98.12 74 ARG B N 1
ATOM 1884 C CA . ARG B 1 74 ? 8.328 -3.121 9.453 1 98.12 74 ARG B CA 1
ATOM 1885 C C . ARG B 1 74 ? 7.348 -3.1 8.281 1 98.12 74 ARG B C 1
ATOM 1887 O O . ARG B 1 74 ? 7.617 -2.486 7.25 1 98.12 74 ARG B O 1
ATOM 1894 N N . PRO B 1 75 ? 6.168 -3.777 8.453 1 98.5 75 PRO B N 1
ATOM 1895 C CA . PRO B 1 75 ? 5.082 -3.576 7.484 1 98.5 75 PRO B CA 1
ATOM 1896 C C . PRO B 1 75 ? 4.301 -2.291 7.734 1 98.5 75 PRO B C 1
ATOM 1898 O O . PRO B 1 75 ? 4.492 -1.638 8.766 1 98.5 75 PRO B O 1
ATOM 1901 N N . GLY B 1 76 ? 3.455 -1.939 6.863 1 98.56 76 GLY B N 1
ATOM 1902 C CA . GLY B 1 76 ? 2.482 -0.878 7.07 1 98.56 76 GLY B CA 1
ATOM 1903 C C . GLY B 1 76 ? 3.09 0.51 7.004 1 98.56 76 GLY B C 1
ATOM 1904 O O . GLY B 1 76 ? 2.754 1.381 7.809 1 98.56 76 GLY B O 1
ATOM 1905 N N . VAL B 1 77 ? 4.031 0.708 6.078 1 98.94 77 VAL B N 1
ATOM 1906 C CA . VAL B 1 77 ? 4.652 2.012 5.867 1 98.94 77 VAL B CA 1
ATOM 1907 C C . VAL B 1 77 ? 4.094 2.654 4.602 1 98.94 77 VAL B C 1
ATOM 1909 O O . VAL B 1 77 ? 3.906 1.98 3.586 1 98.94 77 VAL B O 1
ATOM 1912 N N . LEU B 1 78 ? 3.762 3.941 4.648 1 98.94 78 LEU B N 1
ATOM 1913 C CA . LEU B 1 78 ? 3.377 4.742 3.488 1 98.94 78 LEU B CA 1
ATOM 1914 C C . LEU B 1 78 ? 4.543 5.598 3.01 1 98.94 78 LEU B C 1
ATOM 1916 O O . LEU B 1 78 ? 5.168 6.309 3.805 1 98.94 78 LEU B O 1
ATOM 1920 N N . GLU B 1 79 ? 4.871 5.457 1.784 1 99 79 GLU B N 1
ATOM 1921 C CA . GLU B 1 79 ? 5.895 6.285 1.156 1 99 79 GLU B CA 1
ATOM 1922 C C . GLU B 1 79 ? 5.27 7.328 0.234 1 99 79 GLU B C 1
ATOM 1924 O O . GLU B 1 79 ? 4.617 6.98 -0.754 1 99 79 GLU B O 1
ATOM 1929 N N . LEU B 1 80 ? 5.445 8.602 0.545 1 98.94 80 LEU B N 1
ATOM 1930 C CA . LEU B 1 80 ? 5.039 9.703 -0.324 1 98.94 80 LEU B CA 1
ATOM 1931 C C . LEU B 1 80 ? 6.234 10.266 -1.086 1 98.94 80 LEU B C 1
ATOM 1933 O O . LEU B 1 80 ? 7.27 10.562 -0.489 1 98.94 80 LEU B O 1
ATOM 1937 N N . THR B 1 81 ? 6.078 10.375 -2.363 1 98.94 81 THR B N 1
ATOM 1938 C CA . THR B 1 81 ? 7.137 10.93 -3.203 1 98.94 81 THR B CA 1
ATOM 1939 C C . THR B 1 81 ? 6.762 12.328 -3.697 1 98.94 81 THR B C 1
ATOM 1941 O O . THR B 1 81 ? 5.711 12.508 -4.32 1 98.94 81 THR B O 1
ATOM 1944 N N . HIS B 1 82 ? 7.598 13.242 -3.404 1 98.88 82 HIS B N 1
ATOM 1945 C CA . HIS B 1 82 ? 7.438 14.609 -3.898 1 98.88 82 HIS B CA 1
ATOM 1946 C C . HIS B 1 82 ? 8.492 14.945 -4.945 1 98.88 82 HIS B C 1
ATOM 1948 O O . HIS B 1 82 ? 9.688 14.984 -4.637 1 98.88 82 HIS B O 1
ATOM 1954 N N . ASN B 1 83 ? 8.094 15.062 -6.172 1 98.62 83 ASN B N 1
ATOM 1955 C CA . ASN B 1 83 ? 8.977 15.633 -7.184 1 98.62 83 ASN B CA 1
ATOM 1956 C C . ASN B 1 83 ? 9.016 17.156 -7.105 1 98.62 83 ASN B C 1
ATOM 1958 O O . ASN B 1 83 ? 7.984 17.812 -7.281 1 98.62 83 ASN B O 1
ATOM 1962 N N . TRP B 1 84 ? 10.18 17.625 -6.859 1 98.5 84 TRP B N 1
ATOM 1963 C CA . TRP B 1 84 ? 10.328 19.047 -6.559 1 98.5 84 TRP B CA 1
ATOM 1964 C C . TRP B 1 84 ? 9.734 19.906 -7.672 1 98.5 84 TRP B C 1
ATOM 1966 O O . TRP B 1 84 ? 9.906 19.609 -8.852 1 98.5 84 TRP B O 1
ATOM 1976 N N . GLY B 1 85 ? 9.016 20.969 -7.297 1 98.19 85 GLY B N 1
ATOM 1977 C CA . GLY B 1 85 ? 8.469 21.922 -8.258 1 98.19 85 GLY B CA 1
ATOM 1978 C C . GLY B 1 85 ? 6.98 21.734 -8.492 1 98.19 85 GLY B C 1
ATOM 1979 O O . GLY B 1 85 ? 6.293 22.672 -8.906 1 98.19 85 GLY B O 1
ATOM 1980 N N . THR B 1 86 ? 6.465 20.531 -8.227 1 97.94 86 THR B N 1
ATOM 1981 C CA . THR B 1 86 ? 5.051 20.281 -8.477 1 97.94 86 THR B CA 1
ATOM 1982 C C . THR B 1 86 ? 4.176 21.156 -7.59 1 97.94 86 THR B C 1
ATOM 1984 O O . THR B 1 86 ? 3.08 21.562 -7.992 1 97.94 86 THR B O 1
ATOM 1987 N N . GLU B 1 87 ? 4.559 21.453 -6.387 1 96.94 87 GLU B N 1
ATOM 1988 C CA . GLU B 1 87 ? 3.75 22.172 -5.41 1 96.94 87 GLU B CA 1
ATOM 1989 C C . GLU B 1 87 ? 3.576 23.641 -5.812 1 96.94 87 GLU B C 1
ATOM 1991 O O . GLU B 1 87 ? 2.654 24.312 -5.344 1 96.94 87 GLU B O 1
ATOM 1996 N N . THR B 1 88 ? 4.434 24.141 -6.664 1 96.69 88 THR B N 1
ATOM 1997 C CA . THR B 1 88 ? 4.391 25.547 -7.027 1 96.69 88 THR B CA 1
ATOM 1998 C C . THR B 1 88 ? 4.066 25.719 -8.508 1 96.69 88 THR B C 1
ATOM 2000 O O . THR B 1 88 ? 4.035 26.844 -9.016 1 96.69 88 THR B O 1
ATOM 2003 N N . ASP B 1 89 ? 3.963 24.625 -9.234 1 96.19 89 ASP B N 1
ATOM 2004 C CA . ASP B 1 89 ? 3.645 24.656 -10.656 1 96.19 89 ASP B CA 1
ATOM 2005 C C . ASP B 1 89 ? 2.137 24.781 -10.875 1 96.19 89 ASP B C 1
ATOM 2007 O O . ASP B 1 89 ? 1.411 23.781 -10.766 1 96.19 89 ASP B O 1
ATOM 2011 N N . ASP B 1 90 ? 1.663 25.812 -11.297 1 93.56 90 ASP B N 1
ATOM 2012 C CA . ASP B 1 90 ? 0.239 26.062 -11.484 1 93.56 90 ASP B CA 1
ATOM 2013 C C . ASP B 1 90 ? -0.314 25.234 -12.648 1 93.56 90 ASP B C 1
ATOM 2015 O O . ASP B 1 90 ? -1.528 25.062 -12.766 1 93.56 90 ASP B O 1
ATOM 2019 N N . SER B 1 91 ? 0.574 24.844 -13.492 1 95.06 91 SER B N 1
ATOM 2020 C CA . SER B 1 91 ? 0.143 24.094 -14.664 1 95.06 91 SER B CA 1
ATOM 2021 C C . SER B 1 91 ? 0.037 22.609 -14.359 1 95.06 91 SER B C 1
ATOM 2023 O O . SER B 1 91 ? -0.523 21.844 -15.148 1 95.06 91 SER B O 1
ATOM 2025 N N . PHE B 1 92 ? 0.583 22.203 -13.266 1 95.94 92 PHE B N 1
ATOM 2026 C CA . PHE B 1 92 ? 0.506 20.812 -12.875 1 95.94 92 PHE B CA 1
ATOM 2027 C C . PHE B 1 92 ? -0.904 20.453 -12.422 1 95.94 92 PHE B C 1
ATOM 2029 O O . PHE B 1 92 ? -1.411 21.016 -11.453 1 95.94 92 PHE B O 1
ATOM 2036 N N . GLU B 1 93 ? -1.563 19.516 -13.078 1 91.94 93 GLU B N 1
ATOM 2037 C CA . GLU B 1 93 ? -2.973 19.188 -12.867 1 91.94 93 GLU B CA 1
ATOM 2038 C C . GLU B 1 93 ? -3.152 18.25 -11.695 1 91.94 93 GLU B C 1
ATOM 2040 O O . GLU B 1 93 ? -4.277 17.984 -11.258 1 91.94 93 GLU B O 1
ATOM 2045 N N . GLY B 1 94 ? -2.066 17.75 -11.219 1 95.69 94 GLY B N 1
ATOM 2046 C CA . GLY B 1 94 ? -2.156 16.781 -10.125 1 95.69 94 GLY B CA 1
ATOM 2047 C C . GLY B 1 94 ? -1.896 15.352 -10.57 1 95.69 94 GLY B C 1
ATOM 2048 O O . GLY B 1 94 ? -1.765 15.086 -11.766 1 95.69 94 GLY B O 1
ATOM 2049 N N . TYR B 1 95 ? -1.805 14.5 -9.633 1 98.12 95 TYR B N 1
ATOM 2050 C CA . TYR B 1 95 ? -1.536 13.094 -9.906 1 98.12 95 TYR B CA 1
ATOM 2051 C C . TYR B 1 95 ? -2.834 12.32 -10.102 1 98.12 95 TYR B C 1
ATOM 2053 O O . TYR B 1 95 ? -3.881 12.711 -9.586 1 98.12 95 TYR B O 1
ATOM 2061 N N . HIS B 1 96 ? -2.678 11.305 -10.898 1 98.38 96 HIS B N 1
ATOM 2062 C CA . HIS B 1 96 ? -3.789 10.391 -11.133 1 98.38 96 HIS B CA 1
ATOM 2063 C C . HIS B 1 96 ? -3.943 9.391 -9.984 1 98.38 96 HIS B C 1
ATOM 2065 O O . HIS B 1 96 ? -2.959 8.805 -9.531 1 98.38 96 HIS B O 1
ATOM 2071 N N . THR B 1 97 ? -5.152 9.133 -9.539 1 98.19 97 THR B N 1
ATOM 2072 C CA . THR B 1 97 ? -5.379 8.344 -8.328 1 98.19 97 THR B CA 1
ATOM 2073 C C . THR B 1 97 ? -5.555 6.871 -8.68 1 98.19 97 THR B C 1
ATOM 2075 O O . THR B 1 97 ? -5.535 6.016 -7.789 1 98.19 97 THR B O 1
ATOM 2078 N N . GLY B 1 98 ? -5.809 6.629 -9.922 1 98.44 98 GLY B N 1
ATOM 2079 C CA . GLY B 1 98 ? -6.039 5.258 -10.352 1 98.44 98 GLY B CA 1
ATOM 2080 C C . GLY B 1 98 ? -7.504 4.855 -10.305 1 98.44 98 GLY B C 1
ATOM 2081 O O . GLY B 1 98 ? -7.855 3.734 -10.672 1 98.44 98 GLY B O 1
ATOM 2082 N N . ASN B 1 99 ? -8.406 5.812 -9.922 1 98.25 99 ASN B N 1
ATOM 2083 C CA . ASN B 1 99 ? -9.812 5.465 -9.742 1 98.25 99 ASN B CA 1
ATOM 2084 C C . ASN B 1 99 ? -10.688 6.07 -10.828 1 98.25 99 ASN B C 1
ATOM 2086 O O . ASN B 1 99 ? -11.914 5.949 -10.789 1 98.25 99 ASN B O 1
ATOM 2090 N N . SER B 1 100 ? -10.133 6.789 -11.758 1 97.19 100 SER B N 1
ATOM 2091 C CA . SER B 1 100 ? -10.695 7.145 -13.055 1 97.19 100 SER B CA 1
ATOM 2092 C C . SER B 1 100 ? -9.867 6.562 -14.195 1 97.19 100 SER B C 1
ATOM 2094 O O . SER B 1 100 ? -8.75 6.086 -13.977 1 97.19 100 SER B O 1
ATOM 2096 N N . GLU B 1 101 ? -10.352 6.598 -15.398 1 96.75 101 GLU B N 1
ATOM 2097 C CA . GLU B 1 101 ? -9.625 5.977 -16.5 1 96.75 101 GLU B CA 1
ATOM 2098 C C . GLU B 1 101 ? -8.312 6.715 -16.781 1 96.75 101 GLU B C 1
ATOM 2100 O O . GLU B 1 101 ? -8.273 7.945 -16.766 1 96.75 101 GLU B O 1
ATOM 2105 N N . PRO B 1 102 ? -7.254 6.094 -17.062 1 97.62 102 PRO B N 1
ATOM 2106 C CA . PRO B 1 102 ? -7.102 4.637 -17 1 97.62 102 PRO B CA 1
ATOM 2107 C C . PRO B 1 102 ? -6.945 4.121 -15.57 1 97.62 102 PRO B C 1
ATOM 2109 O O . PRO B 1 102 ? -6.137 4.645 -14.805 1 97.62 102 PRO B O 1
ATOM 2112 N N . LYS B 1 103 ? -7.645 3.008 -15.266 1 98.19 103 LYS B N 1
ATOM 2113 C CA . LYS B 1 103 ? -7.711 2.549 -13.883 1 98.19 103 LYS B CA 1
ATOM 2114 C C . LYS B 1 103 ? -6.582 1.571 -13.57 1 98.19 103 LYS B C 1
ATOM 2116 O O . LYS B 1 103 ? -6.02 0.954 -14.477 1 98.19 103 LYS B O 1
ATOM 2121 N N . GLY B 1 104 ? -6.227 1.436 -12.336 1 98.56 104 GLY B N 1
ATOM 2122 C CA . GLY B 1 104 ? -5.254 0.472 -11.844 1 98.56 104 GLY B CA 1
ATOM 2123 C C . GLY B 1 104 ? -5.207 0.394 -10.328 1 98.56 104 GLY B C 1
ATOM 2124 O O . GLY B 1 104 ? -5.926 -0.403 -9.719 1 98.56 104 GLY B O 1
ATOM 2125 N N . TYR B 1 105 ? -4.469 1.304 -9.758 1 98.75 105 TYR B N 1
ATOM 2126 C CA . TYR B 1 105 ? -4.418 1.464 -8.312 1 98.75 105 TYR B CA 1
ATOM 2127 C C . TYR B 1 105 ? -5.773 1.896 -7.762 1 98.75 105 TYR B C 1
ATOM 2129 O O . TYR B 1 105 ? -6.527 2.602 -8.438 1 98.75 105 TYR B O 1
ATOM 2137 N N . GLY B 1 106 ? -6.07 1.5 -6.508 1 98.81 106 GLY B N 1
ATOM 2138 C CA . GLY B 1 106 ? -7.359 1.848 -5.934 1 98.81 106 GLY B CA 1
ATOM 2139 C C . GLY B 1 106 ? -7.246 2.701 -4.684 1 98.81 106 GLY B C 1
ATOM 2140 O O . GLY B 1 106 ? -7.609 3.879 -4.691 1 98.81 106 GLY B O 1
ATOM 2141 N N . HIS B 1 107 ? -6.672 2.039 -3.6 1 98.94 107 HIS B N 1
ATOM 2142 C CA . HIS B 1 107 ? -6.695 2.758 -2.33 1 98.94 107 HIS B CA 1
ATOM 2143 C C . HIS B 1 107 ? -5.789 2.086 -1.302 1 98.94 107 HIS B C 1
ATOM 2145 O O . HIS B 1 107 ? -5.309 0.973 -1.524 1 98.94 107 HIS B O 1
ATOM 2151 N N . ILE B 1 108 ? -5.551 2.82 -0.228 1 98.94 108 ILE B N 1
ATOM 2152 C CA . ILE B 1 108 ? -5.074 2.188 0.997 1 98.94 108 ILE B CA 1
ATOM 2153 C C . ILE B 1 108 ? -6.227 2.057 1.99 1 98.94 108 ILE B C 1
ATOM 2155 O O . ILE B 1 108 ? -7.23 2.768 1.886 1 98.94 108 ILE B O 1
ATOM 2159 N N . GLY B 1 109 ? -6.094 1.074 2.838 1 98.94 109 GLY B N 1
ATOM 2160 C CA . GLY B 1 109 ? -7.066 0.861 3.898 1 98.94 109 GLY B CA 1
ATOM 2161 C C . GLY B 1 109 ? -6.504 1.119 5.285 1 98.94 109 GLY B C 1
ATOM 2162 O O . GLY B 1 109 ? -5.41 0.652 5.613 1 98.94 109 GLY B O 1
ATOM 2163 N N . VAL B 1 110 ? -7.215 1.847 6.062 1 98.88 110 VAL B N 1
ATOM 2164 C CA . VAL B 1 110 ? -6.852 2.148 7.441 1 98.88 110 VAL B CA 1
ATOM 2165 C C . VAL B 1 110 ? -7.898 1.568 8.391 1 98.88 110 VAL B C 1
ATOM 2167 O O . VAL B 1 110 ? -9.086 1.857 8.258 1 98.88 110 VAL B O 1
ATOM 2170 N N . ILE B 1 111 ? -7.379 0.775 9.25 1 98.75 111 ILE B N 1
ATOM 2171 C CA . ILE B 1 111 ? -8.227 0.212 10.297 1 98.75 111 ILE B CA 1
ATOM 2172 C C . ILE B 1 111 ? -8.297 1.177 11.477 1 98.75 111 ILE B C 1
ATOM 2174 O O . ILE B 1 111 ? -7.277 1.733 11.898 1 98.75 111 ILE B O 1
ATOM 2178 N N . VAL B 1 112 ? -9.539 1.303 11.992 1 98.44 112 VAL B N 1
ATOM 2179 C CA . VAL B 1 112 ? -9.727 2.205 13.125 1 98.44 112 VAL B CA 1
ATOM 2180 C C . VAL B 1 112 ? -10.484 1.485 14.242 1 98.44 112 VAL B C 1
ATOM 2182 O O . VAL B 1 112 ? -11.062 0.421 14.016 1 98.44 112 VAL B O 1
ATOM 2185 N N . ASP B 1 113 ? -10.484 2.066 15.438 1 97.94 113 ASP B N 1
ATOM 2186 C CA . ASP B 1 113 ? -11.109 1.461 16.609 1 97.94 113 ASP B CA 1
ATOM 2187 C C . ASP B 1 113 ? -12.633 1.624 16.562 1 97.94 113 ASP B C 1
ATOM 2189 O O . ASP B 1 113 ? -13.367 0.804 17.109 1 97.94 113 ASP B O 1
ATOM 2193 N N . ASP B 1 114 ? -13.094 2.734 15.953 1 97.44 114 ASP B N 1
ATOM 2194 C CA . ASP B 1 114 ? -14.508 3.053 15.812 1 97.44 114 ASP B CA 1
ATOM 2195 C C . ASP B 1 114 ? -14.766 3.865 14.547 1 97.44 114 ASP B C 1
ATOM 2197 O O . ASP B 1 114 ? -14.43 5.051 14.484 1 97.44 114 ASP B O 1
ATOM 2201 N N . VAL B 1 115 ? -15.445 3.25 13.586 1 98 115 VAL B N 1
ATOM 2202 C CA . VAL B 1 115 ? -15.586 3.857 12.266 1 98 115 VAL B CA 1
ATOM 2203 C C . VAL B 1 115 ? -16.422 5.133 12.367 1 98 115 VAL B C 1
ATOM 2205 O O . VAL B 1 115 ? -16.047 6.172 11.812 1 98 115 VAL B O 1
ATOM 2208 N N . ASP B 1 116 ? -17.531 5.062 13.07 1 97.56 116 ASP B N 1
ATOM 2209 C CA . ASP B 1 116 ? -18.406 6.223 13.18 1 97.56 116 ASP B CA 1
ATOM 2210 C C . ASP B 1 116 ? -17.703 7.383 13.867 1 97.56 116 ASP B C 1
ATOM 2212 O O . ASP B 1 116 ? -17.766 8.523 13.406 1 97.56 116 ASP B O 1
ATOM 2216 N N . ALA B 1 117 ? -17.031 7.109 14.93 1 98.25 117 ALA B N 1
ATOM 2217 C CA . ALA B 1 117 ? -16.312 8.148 15.664 1 98.25 117 ALA B CA 1
ATOM 2218 C C . ALA B 1 117 ? -15.164 8.719 14.844 1 98.25 117 ALA B C 1
ATOM 2220 O O . ALA B 1 117 ? -14.922 9.93 14.852 1 98.25 117 ALA B O 1
ATOM 2221 N N . ALA B 1 118 ? -14.406 7.816 14.18 1 98.5 118 ALA B N 1
ATOM 2222 C CA . ALA B 1 118 ? -13.312 8.266 13.328 1 98.5 118 ALA B CA 1
ATOM 2223 C C . ALA B 1 118 ? -13.82 9.18 12.219 1 98.5 118 ALA B C 1
ATOM 2225 O O . ALA B 1 118 ? -13.227 10.227 11.953 1 98.5 118 ALA B O 1
ATOM 2226 N N . CYS B 1 119 ? -14.906 8.82 11.594 1 98.06 119 CYS B N 1
ATOM 2227 C CA . CYS B 1 119 ? -15.469 9.609 10.5 1 98.06 119 CYS B CA 1
ATOM 2228 C C . CYS B 1 119 ? -16 10.945 11 1 98.06 119 CYS B C 1
ATOM 2230 O O . CYS B 1 119 ? -15.875 11.961 10.328 1 98.06 119 CYS B O 1
ATOM 2232 N N . ALA B 1 120 ? -16.609 10.891 12.148 1 98.06 120 ALA B N 1
ATOM 2233 C CA . ALA B 1 120 ? -17.062 12.148 12.734 1 98.06 120 ALA B CA 1
ATOM 2234 C C . ALA B 1 120 ? -15.898 13.102 12.969 1 98.06 120 ALA B C 1
ATOM 2236 O O . ALA B 1 120 ? -15.992 14.289 12.672 1 98.06 120 ALA B O 1
ATOM 2237 N N . ARG B 1 121 ? -14.836 12.586 13.492 1 98.06 121 ARG B N 1
ATOM 2238 C CA . ARG B 1 121 ? -13.625 13.375 13.727 1 98.06 121 ARG B CA 1
ATOM 2239 C C . ARG B 1 121 ? -13.078 13.945 12.422 1 98.06 121 ARG B C 1
ATOM 2241 O O . ARG B 1 121 ? -12.734 15.125 12.352 1 98.06 121 ARG B O 1
ATOM 2248 N N . LEU B 1 122 ? -12.977 13.148 11.398 1 98.44 122 LEU B N 1
ATOM 2249 C CA . LEU B 1 122 ? -12.453 13.57 10.102 1 98.44 122 LEU B CA 1
ATOM 2250 C C . LEU B 1 122 ? -13.359 14.617 9.469 1 98.44 122 LEU B C 1
ATOM 2252 O O . LEU B 1 122 ? -12.875 15.57 8.852 1 98.44 122 LEU B O 1
ATOM 2256 N N . GLU B 1 123 ? -14.617 14.398 9.594 1 97.19 123 GLU B N 1
ATOM 2257 C CA . GLU B 1 123 ? -15.57 15.359 9.062 1 97.19 123 GLU B CA 1
ATOM 2258 C C . GLU B 1 123 ? -15.414 16.719 9.734 1 97.19 123 GLU B C 1
ATOM 2260 O O . GLU B 1 123 ? -15.422 17.75 9.062 1 97.19 123 GLU B O 1
ATOM 2265 N N . GLU B 1 124 ? -15.305 16.719 10.992 1 97.5 124 GLU B N 1
ATOM 2266 C CA . GLU B 1 124 ? -15.117 17.953 11.75 1 97.5 124 GLU B CA 1
ATOM 2267 C C . GLU B 1 124 ? -13.852 18.688 11.305 1 97.5 124 GLU B C 1
ATOM 2269 O O . GLU B 1 124 ? -13.797 19.906 11.352 1 97.5 124 GLU B O 1
ATOM 2274 N N . GLN B 1 125 ? -12.961 17.938 10.859 1 97.69 125 GLN B N 1
ATOM 2275 C CA . GL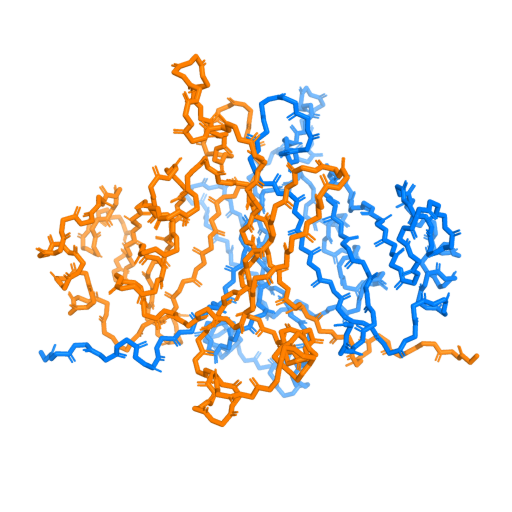N B 1 125 ? -11.672 18.5 10.453 1 97.69 125 GLN B CA 1
ATOM 2276 C C . GLN B 1 125 ? -11.68 18.891 8.977 1 97.69 125 GLN B C 1
ATOM 2278 O O . GLN B 1 125 ? -10.641 19.25 8.422 1 97.69 125 GLN B O 1
ATOM 2283 N N . GLY B 1 126 ? -12.766 18.672 8.328 1 97.62 126 GLY B N 1
ATOM 2284 C CA . GLY B 1 126 ? -12.938 19.156 6.973 1 97.62 126 GLY B CA 1
ATOM 2285 C C . GLY B 1 126 ? -12.445 18.172 5.922 1 97.62 126 GLY B C 1
ATOM 2286 O O . GLY B 1 126 ? -12.156 18.578 4.789 1 97.62 126 GLY B O 1
ATOM 2287 N N . VAL B 1 127 ? -12.305 16.922 6.27 1 98.44 127 VAL B N 1
ATOM 2288 C CA . VAL B 1 127 ? -11.867 15.922 5.312 1 98.44 127 VAL B CA 1
ATOM 2289 C C . VAL B 1 127 ? -13.016 15.578 4.359 1 98.44 127 VAL B C 1
ATOM 2291 O O . VAL B 1 127 ? -14.164 15.445 4.781 1 98.44 127 VAL B O 1
ATOM 2294 N N . ASP B 1 128 ? -12.664 15.414 3.066 1 97.94 128 ASP B N 1
ATOM 2295 C CA . ASP B 1 128 ? -13.648 15.109 2.033 1 97.94 128 ASP B CA 1
ATOM 2296 C C . ASP B 1 128 ? -14.031 13.633 2.055 1 97.94 128 ASP B C 1
ATOM 2298 O O . ASP B 1 128 ? -13.156 12.758 2.064 1 97.94 128 ASP B O 1
ATOM 2302 N N . PHE B 1 129 ? -15.336 13.367 2.006 1 98.44 129 PHE B N 1
ATOM 2303 C CA . PHE B 1 129 ? -15.852 12 1.996 1 98.44 129 PHE B CA 1
ATOM 2304 C C . PHE B 1 129 ? -16.359 11.625 0.611 1 98.44 129 PHE B C 1
ATOM 2306 O O . PHE B 1 129 ? -17.094 12.398 -0.015 1 98.44 129 PHE B O 1
ATOM 2313 N N . LEU B 1 130 ? -15.922 10.531 0.176 1 98 130 LEU B N 1
ATOM 2314 C CA . LEU B 1 130 ? -16.516 9.914 -1.01 1 98 130 LEU B CA 1
ATOM 2315 C C . LEU B 1 130 ? -17.719 9.055 -0.636 1 98 130 LEU B C 1
ATOM 2317 O O . LEU B 1 130 ? -18.641 8.914 -1.427 1 98 130 LEU B O 1
ATOM 2321 N N . LYS B 1 131 ? -17.594 8.383 0.519 1 97.31 131 LYS B N 1
ATOM 2322 C CA . LYS B 1 131 ? -18.625 7.535 1.103 1 97.31 131 LYS B CA 1
ATOM 2323 C C . LYS B 1 131 ? -18.625 7.645 2.625 1 97.31 131 LYS B C 1
ATOM 2325 O O . LYS B 1 131 ? -17.594 7.477 3.27 1 97.31 131 LYS B O 1
ATOM 2330 N N . LYS B 1 132 ? -19.797 7.938 3.098 1 96.94 132 LYS B N 1
ATOM 2331 C CA . LYS B 1 132 ? -19.953 7.941 4.551 1 96.94 132 LYS B CA 1
ATOM 2332 C C . LYS B 1 132 ? -20.219 6.535 5.078 1 96.94 132 LYS B C 1
ATOM 2334 O O . LYS B 1 132 ? -20.656 5.656 4.324 1 96.94 132 LYS B O 1
ATOM 2339 N N . PRO B 1 133 ? -19.953 6.281 6.359 1 95.56 133 PRO B N 1
ATOM 2340 C CA . PRO B 1 133 ? -20 4.918 6.887 1 95.56 133 PRO B CA 1
ATOM 2341 C C . PRO B 1 133 ? -21.375 4.258 6.719 1 95.56 133 PRO B C 1
ATOM 2343 O O . PRO B 1 133 ? -21.453 3.033 6.617 1 95.56 133 PRO B O 1
ATOM 2346 N N . ASN B 1 134 ? -22.375 5.012 6.633 1 91.5 134 ASN B N 1
ATOM 2347 C CA . ASN B 1 134 ? -23.688 4.406 6.594 1 91.5 134 ASN B CA 1
ATOM 2348 C C . ASN B 1 134 ? -24.391 4.656 5.258 1 91.5 134 ASN B C 1
ATOM 2350 O O . ASN B 1 134 ? -25.594 4.461 5.133 1 91.5 134 ASN B O 1
ATOM 2354 N N . ASP B 1 135 ? -23.609 5.008 4.32 1 91.88 135 ASP B N 1
ATOM 2355 C CA . ASP B 1 135 ? -24.109 5.176 2.959 1 91.88 135 ASP B CA 1
ATOM 2356 C C . ASP B 1 135 ? -24 3.875 2.168 1 91.88 135 ASP B C 1
ATOM 2358 O O . ASP B 1 135 ? -23.141 3.043 2.449 1 91.88 135 ASP B O 1
ATOM 2362 N N . GLY B 1 136 ? -24.891 3.73 1.235 1 85.38 136 GLY B N 1
ATOM 2363 C CA . GLY B 1 136 ? -24.781 2.652 0.266 1 85.38 136 GLY B CA 1
ATOM 2364 C C . GLY B 1 136 ? -25.062 1.285 0.861 1 85.38 136 GLY B C 1
ATOM 2365 O O . GLY B 1 136 ? -25.594 1.181 1.97 1 85.38 136 GLY B O 1
ATOM 2366 N N . ARG B 1 137 ? -24.672 0.2 0.148 1 83.12 137 ARG B N 1
ATOM 2367 C CA . ARG B 1 137 ? -24.953 -1.187 0.502 1 83.12 137 ARG B CA 1
ATOM 2368 C C . ARG B 1 137 ? -24 -1.685 1.577 1 83.12 137 ARG B C 1
ATOM 2370 O O . ARG B 1 137 ? -24.406 -2.385 2.506 1 83.12 137 ARG B O 1
ATOM 2377 N N . MET B 1 138 ? -22.797 -1.298 1.356 1 86.12 138 MET B N 1
ATOM 2378 C CA . MET B 1 138 ? -21.812 -1.712 2.35 1 86.12 138 MET B CA 1
ATOM 2379 C C . MET B 1 138 ? -21.781 -0.739 3.523 1 86.12 138 MET B C 1
ATOM 2381 O O . MET B 1 138 ? -21.453 0.436 3.352 1 86.12 138 MET B O 1
ATOM 2385 N N . LYS B 1 139 ? -22 -1.245 4.656 1 91.12 139 LYS B N 1
ATOM 2386 C CA . LYS B 1 139 ? -22.109 -0.413 5.852 1 91.12 139 LYS B CA 1
ATOM 2387 C C . LYS B 1 139 ? -20.844 -0.534 6.715 1 91.12 139 LYS B C 1
ATOM 2389 O O . LYS B 1 139 ? -20.078 -1.483 6.562 1 91.12 139 LYS B O 1
ATOM 2394 N N . ASN B 1 140 ? -20.625 0.441 7.504 1 95.06 140 ASN B N 1
ATOM 2395 C CA . ASN B 1 140 ? -19.562 0.463 8.5 1 95.06 140 ASN B CA 1
ATOM 2396 C C . ASN B 1 140 ? -18.188 0.556 7.848 1 95.06 140 ASN B C 1
ATOM 2398 O O . ASN B 1 140 ? -17.203 0.039 8.383 1 95.06 140 ASN B O 1
ATOM 2402 N N . ILE B 1 141 ? -18.172 1.085 6.645 1 97.44 141 ILE B N 1
ATOM 2403 C CA . ILE B 1 141 ? -16.953 1.47 5.957 1 97.44 141 ILE B CA 1
ATOM 2404 C C . ILE B 1 141 ? -17.109 2.863 5.355 1 97.44 141 ILE B C 1
ATOM 2406 O O . ILE B 1 141 ? -18.219 3.256 4.969 1 97.44 141 ILE B O 1
ATOM 2410 N N . ALA B 1 142 ? -16.078 3.621 5.273 1 98.56 142 ALA B N 1
ATOM 2411 C CA . ALA B 1 142 ? -16.094 4.941 4.648 1 98.56 142 ALA B CA 1
ATOM 2412 C C . ALA B 1 142 ? -14.906 5.109 3.709 1 98.56 142 ALA B C 1
ATOM 2414 O O . ALA B 1 142 ? -13.922 4.371 3.799 1 98.56 142 ALA B O 1
ATOM 2415 N N . PHE B 1 143 ? -15.07 5.984 2.812 1 98.75 143 PHE B N 1
ATOM 2416 C CA . PHE B 1 143 ? -13.977 6.43 1.954 1 98.75 143 PHE B CA 1
ATOM 2417 C C . PHE B 1 143 ? -13.805 7.941 2.039 1 98.75 143 PHE B C 1
ATOM 2419 O O . PHE B 1 143 ? -14.766 8.695 1.872 1 98.75 143 PHE B O 1
ATOM 2426 N N . VAL B 1 144 ? -12.602 8.336 2.262 1 98.81 144 VAL B N 1
ATOM 2427 C CA . VAL B 1 144 ? -12.242 9.75 2.242 1 98.81 144 VAL B CA 1
ATOM 2428 C C . VAL B 1 144 ? -11.125 9.984 1.225 1 98.81 144 VAL B C 1
ATOM 2430 O O . VAL B 1 144 ? -10.578 9.031 0.659 1 98.81 144 VAL B O 1
ATOM 2433 N N . THR B 1 145 ? -10.805 11.227 0.953 1 98.75 145 THR B N 1
ATOM 2434 C CA . THR B 1 145 ? -9.719 11.523 0.027 1 98.75 145 THR B CA 1
ATOM 2435 C C . THR B 1 145 ? -8.633 12.344 0.715 1 98.75 145 THR B C 1
ATOM 2437 O O . THR B 1 145 ? -8.93 13.188 1.566 1 98.75 145 THR B O 1
ATOM 2440 N N . ASP B 1 146 ? -7.391 12.078 0.328 1 98.75 146 ASP B N 1
ATOM 2441 C CA . ASP B 1 146 ? -6.289 12.922 0.774 1 98.75 146 ASP B CA 1
ATOM 2442 C C . ASP B 1 146 ? -6.152 14.156 -0.109 1 98.75 146 ASP B C 1
ATOM 2444 O O . ASP B 1 146 ? -6.98 14.391 -0.996 1 98.75 146 ASP B O 1
ATOM 2448 N N . PRO B 1 147 ? -5.184 15.008 0.079 1 98.31 147 PRO B N 1
ATOM 2449 C CA . PRO B 1 147 ? -5.078 16.281 -0.645 1 98.31 147 PRO B CA 1
ATOM 2450 C C . PRO B 1 147 ? -4.945 16.078 -2.154 1 98.31 147 PRO B C 1
ATOM 2452 O O . PRO B 1 147 ? -5.305 16.984 -2.926 1 98.31 147 PRO B O 1
ATOM 2455 N N . ASP B 1 148 ? -4.414 14.938 -2.611 1 98.5 148 ASP B N 1
ATOM 2456 C CA . ASP B 1 148 ? -4.234 14.695 -4.039 1 98.5 148 ASP B CA 1
ATOM 2457 C C . ASP B 1 148 ? -5.418 13.914 -4.609 1 98.5 148 ASP B C 1
ATOM 2459 O O . ASP B 1 148 ? -5.445 13.609 -5.805 1 98.5 148 ASP B O 1
ATOM 2463 N N . GLY B 1 149 ? -6.316 13.492 -3.727 1 98.5 149 GLY B N 1
ATOM 2464 C CA . GLY B 1 149 ? -7.508 12.805 -4.195 1 98.5 149 GLY B CA 1
ATOM 2465 C C . GLY B 1 149 ? -7.418 11.297 -4.066 1 98.5 149 GLY B C 1
ATOM 2466 O O . GLY B 1 149 ? -8.344 10.578 -4.465 1 98.5 149 GLY B O 1
ATOM 2467 N N . TYR B 1 150 ? -6.297 10.828 -3.559 1 98.81 150 TYR B N 1
ATOM 2468 C CA . TYR B 1 150 ? -6.211 9.383 -3.334 1 98.81 150 TYR B CA 1
ATOM 2469 C C . TYR B 1 150 ? -7.281 8.922 -2.355 1 98.81 150 TYR B C 1
ATOM 2471 O O . TYR B 1 150 ? -7.605 9.625 -1.396 1 98.81 150 TYR B O 1
ATOM 2479 N N . TRP B 1 151 ? -7.805 7.723 -2.607 1 98.88 151 TRP B N 1
ATOM 2480 C CA . TRP B 1 151 ? -8.844 7.172 -1.742 1 98.88 151 TRP B CA 1
ATOM 2481 C C . TRP B 1 151 ? -8.234 6.5 -0.517 1 98.88 151 TRP B C 1
ATOM 2483 O O . TRP B 1 151 ? -7.23 5.789 -0.625 1 98.88 151 TRP B O 1
ATOM 2493 N N . ILE B 1 152 ? -8.805 6.746 0.578 1 98.94 152 ILE B N 1
ATOM 2494 C CA . ILE B 1 152 ? -8.484 6.062 1.825 1 98.94 152 ILE B CA 1
ATOM 2495 C C . ILE B 1 152 ? -9.742 5.391 2.379 1 98.94 152 ILE B C 1
ATOM 2497 O O . ILE B 1 152 ? -10.734 6.059 2.664 1 98.94 152 ILE B O 1
ATOM 2501 N N . GLU B 1 153 ? -9.656 4.145 2.477 1 98.88 153 GLU B N 1
ATOM 2502 C CA . GLU B 1 153 ? -10.734 3.361 3.068 1 98.88 153 GLU B CA 1
ATOM 2503 C C . GLU B 1 153 ? -10.609 3.311 4.59 1 98.88 153 GLU B C 1
ATOM 2505 O O . GLU B 1 153 ? -9.531 3.023 5.117 1 98.88 153 GLU B O 1
ATOM 2510 N N . ILE B 1 154 ? -11.672 3.639 5.266 1 98.81 154 ILE B N 1
ATOM 2511 C CA . ILE B 1 154 ? -11.75 3.566 6.723 1 98.81 154 ILE B CA 1
ATOM 2512 C C . ILE B 1 154 ? -12.633 2.391 7.137 1 98.81 154 ILE B C 1
ATOM 2514 O O . ILE B 1 154 ? -13.812 2.336 6.785 1 98.81 154 ILE B O 1
ATOM 2518 N N . LEU B 1 155 ? -12.07 1.457 7.844 1 98.25 155 LEU B N 1
ATOM 2519 C CA . LEU B 1 155 ? -12.828 0.258 8.188 1 98.25 155 LEU B CA 1
ATOM 2520 C C . LEU B 1 155 ? -12.523 -0.191 9.609 1 98.25 155 LEU B C 1
ATOM 2522 O O . LEU B 1 155 ? -11.492 0.184 10.18 1 98.25 155 LEU B O 1
ATOM 2526 N N . PRO B 1 156 ? -13.414 -0.994 10.227 1 97.69 156 PRO B N 1
ATOM 2527 C CA . PRO B 1 156 ? -13.18 -1.459 11.594 1 97.69 156 PRO B CA 1
ATOM 2528 C C . PRO B 1 156 ? -12.18 -2.613 11.656 1 97.69 156 PRO B C 1
ATOM 2530 O O . PRO B 1 156 ? -12.055 -3.379 10.703 1 97.69 156 PRO B O 1
ATOM 2533 N N . LYS B 1 157 ? -11.5 -2.695 12.805 1 95.88 157 LYS B N 1
ATOM 2534 C CA . LYS B 1 157 ? -10.617 -3.838 13.039 1 95.88 157 LYS B CA 1
ATOM 2535 C C . LYS B 1 157 ? -11.398 -5.148 12.977 1 95.88 157 LYS B C 1
ATOM 2537 O O . LYS B 1 157 ? -12.477 -5.266 13.562 1 95.88 157 LYS B O 1
ATOM 2542 N N . GLY B 1 158 ? -10.859 -6.094 12.258 1 94.56 158 GLY B N 1
ATOM 2543 C CA . GLY B 1 158 ? -11.508 -7.387 12.117 1 94.56 158 GLY B CA 1
ATOM 2544 C C . GLY B 1 158 ? -12.734 -7.336 11.227 1 94.56 158 GLY B C 1
ATOM 2545 O O . GLY B 1 158 ? -13.68 -8.109 11.414 1 94.56 158 GLY B O 1
ATOM 2546 N N . PHE B 1 159 ? -12.75 -6.477 10.359 1 93.69 159 PHE B N 1
ATOM 2547 C CA . PHE B 1 159 ? -13.859 -6.305 9.43 1 93.69 159 PHE B CA 1
ATOM 2548 C C . PHE B 1 159 ? -14.195 -7.625 8.742 1 93.69 159 PHE B C 1
ATOM 2550 O O . PHE B 1 159 ? -13.305 -8.344 8.289 1 93.69 159 PHE B O 1
#

Sequence (318 aa):
MATDPSTYEFNHTMYRVKDPKASVDFYTQKLGMSLIVKIDFEEAKFSLYFLAYGVPKSIQEASFEERRKYAFSRPGVLELTHNWGTETDDSFEGYHTGNSEPKGYGHIGVIVDDVDAACARLEEQGVDFLKKPNDGRMKNIAFVTDPDGYWIEILPKGFMATDPSTYEFNHTMYRVKDPKASVDFYTQKLGMSLIVKIDFEEAKFSLYFLAYGVPKSIQEASFEERRKYAFSRPGVLELTHNWGTETDDSFEGYHTGNSEPKGYGHIGVIVDDVDAACARLEEQGVDFLKKPNDGRMKNIAFVTDPDGYWIEILPKGF

Solvent-accessible surface area (backbone atoms only — not comparable to full-atom values): 16305 Å² total; per-residue (Å²): 120,85,52,61,49,74,69,29,38,40,20,32,43,31,34,49,43,50,41,59,68,62,42,51,46,42,44,31,72,70,59,37,30,40,74,51,41,75,49,77,39,74,90,80,40,30,36,40,38,35,28,28,49,78,69,52,66,71,48,67,70,43,54,71,68,56,16,39,22,51,59,36,65,44,53,27,25,42,33,38,34,28,51,67,63,44,64,77,35,85,80,58,87,66,48,40,47,21,78,54,89,71,39,18,38,48,34,39,32,34,30,32,90,34,46,70,37,43,50,50,53,36,47,76,70,66,52,51,66,80,35,51,38,80,41,80,89,61,60,62,32,28,30,31,42,52,89,67,54,38,40,36,35,39,30,35,62,43,80,117,86,51,59,50,72,68,29,38,41,21,34,43,33,34,49,43,48,41,59,68,60,42,51,47,43,45,31,72,69,59,36,32,41,76,51,41,74,48,78,37,74,91,81,40,32,36,38,39,36,29,28,47,77,69,51,67,70,49,68,70,42,53,70,66,56,16,38,22,53,59,38,64,41,54,27,26,41,33,39,33,27,51,67,63,45,64,75,35,85,81,58,89,67,46,39,47,22,78,53,88,68,38,18,37,49,34,39,32,33,29,30,90,35,46,68,37,42,49,52,53,37,47,74,70,66,51,52,69,79,36,52,38,79,42,79,87,61,62,62,32,28,28,32,40,51,87,66,54,39,41,37,35,38,28,35,62,44,82

Secondary structure (DSSP, 8-state):
----GGG-EEEEEEEEES-HHHHHHIIIIIT--EEEEEEEETTTTEEEEEEESS--HHHHTS-HHHHHHHHTSSS-EEEEEEETTGGG-TT------SSSSSP-EEEEEEEES-HHHHHHHHHHTT--EEE-TTSSSS-S-EEEE-TT--EEEEEETT-/----GGG-EEEEEEEEES-HHHHHHIIIIIT--EEEEEEEETTTTEEEEEEESS--HHHHTS-HHHHHHHHTSSS-EEEEEEETTGGG-TT------SSSSSP-EEEEEEEES-HHHHHHHHHHTT--EEE-TTSSSS-S-EEEE-TT--EEEEEETT-

pLDDT: mean 97.41, std 3.47, range [66.0, 99.0]